Protein AF-A0A0Q7XXK1-F1 (afdb_monomer_lite)

Structure (mmCIF, N/CA/C/O backbone):
data_AF-A0A0Q7XXK1-F1
#
_entry.id   AF-A0A0Q7XXK1-F1
#
loop_
_atom_site.group_PDB
_atom_site.id
_atom_site.type_symbol
_atom_site.label_atom_id
_atom_site.label_alt_id
_atom_site.label_comp_id
_atom_site.label_asym_id
_atom_site.label_entity_id
_atom_site.label_seq_id
_atom_site.pdbx_PDB_ins_code
_atom_site.Cartn_x
_atom_site.Cartn_y
_atom_site.Cartn_z
_atom_site.occupancy
_atom_site.B_iso_or_equiv
_atom_site.auth_seq_id
_atom_site.auth_comp_id
_atom_site.auth_asym_id
_atom_site.auth_atom_id
_atom_site.pdbx_PDB_model_num
ATOM 1 N N . MET A 1 1 ? 32.407 3.150 -0.887 1.00 30.95 1 MET A N 1
ATOM 2 C CA . MET A 1 1 ? 31.682 2.818 0.359 1.00 30.95 1 MET A CA 1
ATOM 3 C C . MET A 1 1 ? 30.920 1.536 0.096 1.00 30.95 1 MET A C 1
ATOM 5 O O . MET A 1 1 ? 30.159 1.509 -0.860 1.00 30.95 1 MET A O 1
ATOM 9 N N . ASN A 1 2 ? 31.196 0.474 0.856 1.00 26.52 2 ASN A N 1
ATOM 10 C CA . ASN A 1 2 ? 30.555 -0.833 0.699 1.00 26.52 2 ASN A CA 1
ATOM 11 C C . ASN A 1 2 ? 29.061 -0.707 1.023 1.00 26.52 2 ASN A C 1
ATOM 13 O O . ASN A 1 2 ? 28.673 -0.773 2.187 1.00 26.52 2 ASN A O 1
ATOM 17 N N . GLY A 1 3 ? 28.240 -0.459 0.002 1.00 33.62 3 GLY A N 1
ATOM 18 C CA . GLY A 1 3 ? 26.790 -0.462 0.132 1.00 33.62 3 GLY A CA 1
ATOM 19 C C . GLY A 1 3 ? 26.339 -1.881 0.437 1.00 33.62 3 GLY A C 1
ATOM 20 O O . GLY A 1 3 ? 26.388 -2.742 -0.437 1.00 33.62 3 GLY A O 1
ATOM 21 N N . ARG A 1 4 ? 25.948 -2.145 1.687 1.00 41.97 4 ARG A N 1
ATOM 22 C CA . ARG A 1 4 ? 25.184 -3.353 2.004 1.00 41.97 4 ARG A CA 1
ATOM 23 C C . ARG A 1 4 ? 23.916 -3.326 1.152 1.00 41.97 4 ARG A C 1
ATOM 25 O O . ARG A 1 4 ? 23.163 -2.357 1.206 1.00 41.97 4 ARG A O 1
ATOM 32 N N . VAL A 1 5 ? 23.724 -4.368 0.350 1.00 53.03 5 VAL A N 1
ATOM 33 C CA . VAL A 1 5 ? 22.473 -4.616 -0.368 1.00 53.03 5 VAL A CA 1
ATOM 34 C C . VAL A 1 5 ? 21.399 -4.879 0.678 1.00 53.03 5 VAL A C 1
ATOM 36 O O . VAL A 1 5 ? 21.551 -5.807 1.463 1.00 53.03 5 VAL A O 1
ATOM 39 N N . ALA A 1 6 ? 20.349 -4.059 0.692 1.00 57.06 6 ALA A N 1
ATOM 40 C CA . ALA A 1 6 ? 19.208 -4.267 1.567 1.00 57.06 6 ALA A CA 1
ATOM 41 C C . ALA A 1 6 ? 18.324 -5.390 1.002 1.00 57.06 6 ALA A C 1
ATOM 43 O O . ALA A 1 6 ? 17.571 -5.213 0.037 1.00 57.06 6 ALA A O 1
ATOM 44 N N . THR A 1 7 ? 18.456 -6.568 1.595 1.00 66.31 7 THR A N 1
ATOM 45 C CA . THR A 1 7 ? 17.582 -7.722 1.387 1.00 66.31 7 THR A CA 1
ATOM 46 C C . THR A 1 7 ? 16.413 -7.666 2.370 1.00 66.31 7 THR A C 1
ATOM 48 O O . THR A 1 7 ? 16.453 -6.950 3.373 1.00 66.31 7 THR A O 1
ATOM 51 N N . LEU A 1 8 ? 15.373 -8.472 2.145 1.00 61.69 8 LEU A N 1
ATOM 52 C CA . LEU A 1 8 ? 14.342 -8.691 3.170 1.00 61.69 8 LEU A CA 1
ATOM 53 C C . LEU A 1 8 ? 14.926 -9.294 4.461 1.00 61.69 8 LEU A C 1
ATOM 55 O O . LEU A 1 8 ? 14.357 -9.116 5.538 1.00 61.69 8 LEU A O 1
ATOM 59 N N . GLY A 1 9 ? 16.086 -9.958 4.376 1.00 58.09 9 GLY A N 1
ATOM 60 C CA . GLY A 1 9 ? 16.832 -10.446 5.534 1.00 58.09 9 GLY A CA 1
ATOM 61 C C . GLY A 1 9 ? 17.268 -9.330 6.488 1.00 58.09 9 GLY A C 1
ATOM 62 O O . GLY A 1 9 ? 17.285 -9.545 7.699 1.00 58.09 9 GLY A O 1
ATOM 63 N N . ASP A 1 10 ? 17.525 -8.122 5.976 1.00 67.50 10 ASP A N 1
ATOM 64 C CA . ASP A 1 10 ? 17.925 -6.979 6.803 1.00 67.50 10 ASP A CA 1
ATOM 65 C C . ASP A 1 10 ? 16.760 -6.453 7.654 1.00 67.50 10 ASP A C 1
ATOM 67 O O . ASP A 1 10 ? 16.959 -6.136 8.827 1.00 67.50 10 ASP A O 1
ATOM 71 N N . LEU A 1 11 ? 15.528 -6.474 7.125 1.00 70.56 11 LEU A N 1
ATOM 72 C CA . LEU A 1 11 ? 14.311 -6.202 7.905 1.00 70.56 11 LEU A CA 1
ATOM 73 C C . LEU A 1 11 ? 14.041 -7.293 8.949 1.00 70.56 11 LEU A C 1
ATOM 75 O O . LEU A 1 11 ? 13.575 -7.003 10.048 1.00 70.56 11 LEU A O 1
ATOM 79 N N . GLY A 1 12 ? 14.369 -8.551 8.636 1.00 55.97 12 GLY A N 1
ATOM 80 C CA . GLY A 1 12 ? 14.183 -9.691 9.539 1.00 55.97 12 GLY A CA 1
ATOM 81 C C . GLY A 1 12 ? 15.004 -9.620 10.833 1.00 55.97 12 GLY A C 1
ATOM 82 O O . GLY A 1 12 ? 14.623 -10.242 11.825 1.00 55.97 12 GLY A O 1
ATOM 83 N N . SER A 1 13 ? 16.094 -8.845 10.841 1.00 55.28 13 SER A N 1
ATOM 84 C CA . SER A 1 13 ? 16.915 -8.583 12.032 1.00 55.28 13 SER A CA 1
ATOM 85 C C . SER A 1 13 ? 16.303 -7.549 12.990 1.00 55.28 13 SER A C 1
ATOM 87 O O . SER A 1 13 ? 16.723 -7.452 14.140 1.00 55.28 13 SER A O 1
ATOM 89 N N . LEU A 1 14 ? 15.285 -6.810 12.531 1.00 55.66 14 LEU A N 1
ATOM 90 C CA . LEU A 1 14 ? 14.650 -5.686 13.226 1.00 55.66 14 LEU A CA 1
ATOM 91 C C . LEU A 1 14 ? 13.309 -6.082 13.864 1.00 55.66 14 LEU A C 1
ATOM 93 O O . LEU A 1 14 ? 12.379 -5.276 13.913 1.00 55.66 14 LEU A O 1
ATOM 97 N N . ARG A 1 15 ? 13.189 -7.332 14.338 1.00 56.72 15 ARG A N 1
ATOM 98 C CA . ARG A 1 15 ? 11.999 -7.776 15.077 1.00 56.72 15 ARG A CA 1
ATOM 99 C C . ARG A 1 15 ? 11.805 -6.878 16.293 1.00 56.72 15 ARG A C 1
ATOM 101 O O . ARG A 1 15 ? 12.653 -6.837 17.178 1.00 56.72 15 ARG A O 1
ATOM 108 N N . ALA A 1 16 ? 10.686 -6.170 16.321 1.00 60.41 16 ALA A N 1
ATOM 109 C C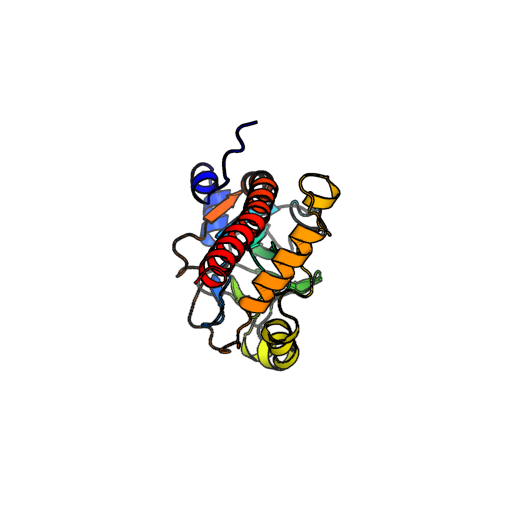A . ALA A 1 16 ? 10.265 -5.455 17.508 1.00 60.41 16 ALA A CA 1
ATOM 110 C C . ALA A 1 16 ? 9.499 -6.398 18.428 1.00 60.41 16 ALA A C 1
ATOM 112 O O . ALA A 1 16 ? 8.661 -7.172 17.978 1.00 60.41 16 ALA A O 1
ATOM 113 N N . GLU A 1 17 ? 9.770 -6.311 19.721 1.00 69.06 17 GLU A N 1
ATOM 114 C CA . GLU A 1 17 ? 9.077 -7.070 20.757 1.00 69.06 17 GLU A CA 1
ATOM 115 C C . GLU A 1 17 ? 8.231 -6.110 21.597 1.00 69.06 17 GLU A C 1
ATOM 117 O O . GLU A 1 17 ? 8.592 -4.945 21.772 1.00 69.06 17 GLU A O 1
ATOM 122 N N . GLY A 1 18 ? 7.104 -6.598 22.117 1.00 85.31 18 GLY A N 1
ATOM 123 C CA . GLY A 1 18 ? 6.232 -5.841 23.010 1.00 85.31 18 GLY A CA 1
ATOM 124 C C . GLY A 1 18 ? 4.774 -5.801 22.562 1.00 85.31 18 GLY A C 1
ATOM 125 O O . GLY A 1 18 ? 4.424 -6.192 21.449 1.00 85.31 18 GLY A O 1
ATOM 126 N N . ALA A 1 19 ? 3.928 -5.286 23.455 1.00 87.00 19 ALA A N 1
ATOM 127 C CA . ALA A 1 19 ? 2.474 -5.292 23.303 1.00 87.00 19 ALA A CA 1
ATOM 128 C C . ALA A 1 19 ? 1.984 -4.583 22.027 1.00 87.00 19 ALA A C 1
ATOM 130 O O . ALA A 1 19 ? 1.008 -5.009 21.420 1.00 87.00 19 ALA A O 1
ATOM 131 N N . GLU A 1 20 ? 2.667 -3.523 21.586 1.00 90.56 20 GLU A N 1
ATOM 132 C CA . GLU A 1 20 ? 2.310 -2.818 20.349 1.00 90.56 20 GLU A CA 1
ATOM 133 C C . GLU A 1 20 ? 2.587 -3.657 19.100 1.00 90.56 20 GLU A C 1
ATOM 135 O O . GLU A 1 20 ? 1.771 -3.678 18.180 1.00 90.56 20 GLU A O 1
ATOM 140 N N . THR A 1 21 ? 3.695 -4.402 19.086 1.00 92.44 21 THR A N 1
ATOM 141 C CA . THR A 1 21 ? 3.995 -5.331 17.994 1.00 92.44 21 THR A CA 1
ATOM 142 C C . THR A 1 21 ? 2.986 -6.473 17.962 1.00 92.44 21 THR A C 1
ATOM 144 O O . THR A 1 21 ? 2.484 -6.812 16.894 1.00 92.44 21 THR A O 1
ATOM 147 N N . GLU A 1 22 ? 2.643 -7.046 19.118 1.00 94.00 22 GLU A N 1
ATOM 148 C CA . GLU A 1 22 ? 1.618 -8.094 19.217 1.00 94.00 22 GLU A CA 1
ATOM 149 C C . GLU A 1 22 ? 0.262 -7.608 18.693 1.00 94.00 22 GLU A C 1
ATOM 151 O O . GLU A 1 22 ? -0.374 -8.305 17.899 1.00 94.00 22 GLU A O 1
ATOM 156 N N . LEU A 1 23 ? -0.139 -6.387 19.060 1.00 95.38 23 LEU A N 1
ATOM 157 C CA . LEU A 1 23 ? -1.373 -5.769 18.583 1.00 95.38 23 LEU A CA 1
ATOM 158 C C . LEU A 1 23 ? -1.352 -5.561 17.059 1.00 95.38 23 LEU A C 1
ATOM 160 O O . LEU A 1 23 ? -2.296 -5.949 16.370 1.00 95.38 23 LEU A O 1
ATOM 164 N N . ALA A 1 24 ? -0.260 -5.021 16.508 1.00 96.31 24 ALA A N 1
ATOM 165 C CA . ALA A 1 24 ? -0.107 -4.846 15.063 1.00 96.31 24 ALA A CA 1
ATOM 166 C C . ALA A 1 24 ? -0.098 -6.187 14.302 1.00 96.31 24 ALA A C 1
ATOM 168 O O . ALA A 1 24 ? -0.637 -6.295 13.203 1.00 96.31 24 ALA A O 1
ATOM 169 N N . HIS A 1 25 ? 0.473 -7.246 14.879 1.00 94.81 25 HIS A N 1
ATOM 170 C CA . HIS A 1 25 ? 0.417 -8.579 14.278 1.00 94.81 25 HIS A CA 1
ATOM 171 C C . HIS A 1 25 ? -0.995 -9.170 14.298 1.00 94.81 25 HIS A C 1
ATOM 173 O O . HIS A 1 25 ? -1.423 -9.734 13.288 1.00 94.81 25 HIS A O 1
ATOM 179 N N . ALA A 1 26 ? -1.721 -9.029 15.410 1.00 95.81 26 ALA A N 1
ATOM 180 C CA . ALA A 1 26 ? -3.089 -9.527 15.546 1.00 95.81 26 ALA A CA 1
ATOM 181 C C . ALA A 1 26 ? -4.050 -8.874 14.538 1.00 95.81 26 ALA A C 1
ATOM 183 O O . ALA A 1 26 ? -4.955 -9.530 14.024 1.00 95.81 26 ALA A O 1
ATOM 184 N N . HIS A 1 27 ? -3.809 -7.603 14.213 1.00 97.81 27 HIS A N 1
ATOM 185 C CA . HIS A 1 27 ? -4.654 -6.794 13.336 1.00 97.81 27 HIS A CA 1
ATOM 186 C C . HIS A 1 27 ? -4.070 -6.542 11.944 1.00 97.81 27 HIS A C 1
ATOM 188 O O . HIS A 1 27 ? -4.555 -5.676 11.210 1.00 97.81 27 HIS A O 1
ATOM 194 N N . ARG A 1 28 ? -3.026 -7.284 11.569 1.00 96.06 28 ARG A N 1
ATOM 195 C CA . ARG A 1 28 ? -2.348 -7.126 10.284 1.00 96.06 28 ARG A CA 1
ATOM 196 C C . ARG A 1 28 ? -3.353 -7.205 9.127 1.00 96.06 28 ARG A C 1
ATOM 198 O O . ARG A 1 28 ? -4.117 -8.174 9.084 1.00 96.06 28 ARG A O 1
ATOM 205 N N . PRO A 1 29 ? -3.316 -6.289 8.144 1.00 96.94 29 PRO A N 1
ATOM 206 C CA . PRO A 1 29 ? -4.169 -6.389 6.970 1.00 96.94 29 PRO A CA 1
ATOM 207 C C . PRO A 1 29 ? -4.017 -7.731 6.253 1.00 96.94 29 PRO A C 1
ATOM 209 O O . PRO A 1 29 ? -2.920 -8.285 6.146 1.00 96.94 29 PRO A O 1
ATOM 212 N N . LEU A 1 30 ? -5.142 -8.270 5.799 1.00 96.81 30 LEU A N 1
ATOM 213 C CA . LEU A 1 30 ? -5.198 -9.409 4.900 1.00 96.81 30 LEU A CA 1
ATOM 214 C C . LEU A 1 30 ? -5.496 -8.872 3.505 1.00 96.81 30 LEU A C 1
ATOM 216 O O . LEU A 1 30 ? -6.626 -8.492 3.200 1.00 96.81 30 LEU A O 1
ATOM 220 N N . LEU A 1 31 ? -4.464 -8.803 2.674 1.00 96.69 31 LEU A N 1
ATOM 221 C CA . LEU A 1 31 ? -4.592 -8.263 1.326 1.00 96.69 31 LEU A CA 1
ATOM 222 C C . LEU A 1 31 ? -4.975 -9.399 0.382 1.00 96.69 31 LEU A C 1
ATOM 224 O O . LEU A 1 31 ? -4.353 -10.460 0.422 1.00 96.69 31 LEU A O 1
ATOM 228 N N . ARG A 1 32 ? -6.002 -9.194 -0.437 1.00 97.31 32 ARG A N 1
ATOM 229 C CA . ARG A 1 32 ? -6.437 -10.091 -1.510 1.00 97.31 32 ARG A CA 1
ATOM 230 C C . ARG A 1 32 ? -5.805 -9.608 -2.809 1.00 97.31 32 ARG A C 1
ATOM 232 O O . ARG A 1 32 ? -6.012 -8.458 -3.188 1.00 97.31 32 ARG A O 1
ATOM 239 N N . LEU A 1 33 ? -5.025 -10.464 -3.456 1.00 96.06 33 LEU A N 1
ATOM 240 C CA . LEU A 1 33 ? -4.278 -10.127 -4.666 1.00 96.06 33 LEU A CA 1
ATOM 241 C C . LEU A 1 33 ? -4.951 -10.756 -5.873 1.00 96.06 33 LEU A C 1
ATOM 243 O O . LEU A 1 33 ? -5.463 -11.868 -5.762 1.00 96.06 33 LEU A O 1
ATOM 247 N N . ASP A 1 34 ? -4.906 -10.069 -7.011 1.00 97.19 34 ASP A N 1
ATOM 248 C CA . ASP A 1 34 ? -5.268 -10.691 -8.280 1.00 97.19 34 ASP A CA 1
ATOM 249 C C . ASP A 1 34 ? -4.385 -11.922 -8.518 1.00 97.19 34 ASP A C 1
ATOM 251 O O . ASP A 1 34 ? -3.180 -11.908 -8.245 1.00 97.19 34 ASP A O 1
ATOM 255 N N . ASP A 1 35 ? -4.960 -13.001 -9.036 1.00 96.31 35 ASP A N 1
ATOM 256 C CA . ASP A 1 35 ? -4.217 -14.238 -9.225 1.00 96.31 35 ASP A CA 1
ATOM 257 C C . ASP A 1 35 ? -3.058 -14.068 -10.223 1.00 96.31 35 ASP A C 1
ATOM 259 O O . ASP A 1 35 ? -2.023 -14.726 -10.073 1.00 96.31 35 ASP A O 1
ATOM 263 N N . ALA A 1 36 ? -3.185 -13.129 -11.167 1.00 96.12 36 ALA A N 1
ATOM 264 C CA . ALA A 1 36 ? -2.153 -12.749 -12.124 1.00 96.12 36 ALA A CA 1
ATOM 265 C C . ALA A 1 36 ? -1.192 -11.659 -11.612 1.00 96.12 36 ALA A C 1
ATOM 267 O O . ALA A 1 36 ? -0.263 -11.319 -12.340 1.00 96.12 36 ALA A O 1
ATOM 268 N N . GLU A 1 37 ? -1.372 -11.133 -10.393 1.00 94.75 37 GLU A N 1
ATOM 269 C CA . GLU A 1 37 ? -0.546 -10.053 -9.836 1.00 94.75 37 GLU A CA 1
ATOM 270 C C . GLU A 1 37 ? 0.936 -10.465 -9.740 1.00 94.75 37 GLU A C 1
ATOM 272 O O . GLU A 1 37 ? 1.255 -11.404 -8.982 1.00 94.75 37 GLU A O 1
ATOM 277 N N . PRO A 1 38 ? 1.845 -9.772 -10.459 1.00 92.75 38 PRO A N 1
ATOM 278 C CA . PRO A 1 38 ? 3.279 -10.033 -10.385 1.00 92.75 38 PRO A CA 1
ATOM 279 C C . PRO A 1 38 ? 3.979 -9.364 -9.191 1.00 92.75 38 PRO A C 1
ATOM 281 O O . PRO A 1 38 ? 5.088 -9.785 -8.854 1.00 92.75 38 PRO A O 1
ATOM 284 N N . PHE A 1 39 ? 3.379 -8.357 -8.545 1.00 92.81 39 PHE A N 1
ATOM 285 C CA . PHE A 1 39 ? 4.032 -7.525 -7.528 1.00 92.81 39 PHE A CA 1
ATOM 286 C C . PHE A 1 39 ? 3.447 -7.754 -6.121 1.00 92.81 39 PHE A C 1
ATOM 288 O O . PHE A 1 39 ? 2.539 -7.051 -5.679 1.00 92.81 39 PHE A O 1
ATOM 295 N N . PRO A 1 40 ? 3.951 -8.747 -5.366 1.00 91.19 40 PRO A N 1
ATOM 296 C CA . PRO A 1 40 ? 3.485 -8.989 -4.005 1.00 91.19 40 PRO A CA 1
ATOM 297 C C . PRO A 1 40 ? 3.976 -7.911 -3.015 1.00 91.19 40 PRO A C 1
ATOM 299 O O . PRO A 1 40 ? 5.094 -7.407 -3.165 1.00 91.19 40 PRO A O 1
ATOM 302 N N . PRO A 1 41 ? 3.223 -7.622 -1.933 1.00 92.62 41 PRO A N 1
ATOM 303 C CA . PRO A 1 41 ? 3.741 -6.865 -0.797 1.00 92.62 41 PRO A CA 1
ATOM 304 C C . PRO A 1 41 ? 4.912 -7.610 -0.152 1.00 92.62 41 PRO A C 1
ATOM 306 O O . PRO A 1 41 ? 4.841 -8.819 0.090 1.00 92.62 41 PRO A O 1
ATOM 309 N N . LEU A 1 42 ? 5.980 -6.886 0.189 1.00 91.38 42 LEU A N 1
ATOM 310 C CA . LEU A 1 42 ? 7.169 -7.499 0.802 1.00 91.38 42 LEU A CA 1
ATOM 311 C C . LEU A 1 42 ? 7.351 -7.120 2.268 1.00 91.38 42 LEU A C 1
ATOM 313 O O . LEU A 1 42 ? 7.842 -7.916 3.069 1.00 91.38 42 LEU A O 1
ATOM 317 N N . ALA A 1 43 ? 6.938 -5.915 2.645 1.00 93.19 43 ALA A N 1
ATOM 318 C CA . ALA A 1 43 ? 7.043 -5.452 4.017 1.00 93.19 43 ALA A CA 1
ATOM 319 C C . ALA A 1 43 ? 5.934 -4.460 4.361 1.00 93.19 43 ALA A C 1
ATOM 321 O O . ALA A 1 43 ? 5.361 -3.824 3.482 1.00 93.19 43 ALA A O 1
ATOM 322 N N . ALA A 1 44 ? 5.634 -4.322 5.645 1.00 95.44 44 ALA A N 1
ATOM 323 C CA . ALA A 1 44 ? 4.829 -3.238 6.171 1.00 95.44 44 ALA A CA 1
ATOM 324 C C . ALA A 1 44 ? 5.458 -2.670 7.441 1.00 95.44 44 ALA A C 1
ATOM 326 O O . ALA A 1 44 ? 5.917 -3.413 8.311 1.00 95.44 44 ALA A O 1
ATOM 327 N N . GLY A 1 45 ? 5.478 -1.345 7.519 1.00 96.94 45 GLY A N 1
ATOM 328 C CA . GLY A 1 45 ? 5.847 -0.573 8.690 1.00 96.94 45 GLY A CA 1
ATOM 329 C C . GLY A 1 45 ? 4.585 -0.250 9.475 1.00 96.94 45 GLY A C 1
ATOM 330 O O . GLY A 1 45 ? 3.622 0.194 8.859 1.00 96.94 45 GLY A O 1
ATOM 331 N N . PHE A 1 46 ? 4.572 -0.446 10.792 1.00 98.00 46 PHE A N 1
ATOM 332 C CA . PHE A 1 46 ? 3.434 -0.051 11.625 1.00 98.00 46 PHE A CA 1
ATOM 333 C C . PHE A 1 46 ? 3.752 1.089 12.596 1.00 98.00 46 PHE A C 1
ATOM 335 O O . PHE A 1 46 ? 4.882 1.221 13.077 1.00 98.00 46 PHE A O 1
ATOM 342 N N . ALA A 1 47 ? 2.731 1.885 12.906 1.00 98.00 47 ALA A N 1
ATOM 343 C CA . ALA A 1 47 ? 2.732 2.893 13.964 1.00 98.00 47 ALA A CA 1
ATOM 344 C C . ALA A 1 47 ? 1.367 2.913 14.668 1.00 98.00 47 ALA A C 1
ATOM 346 O O . ALA A 1 47 ? 0.348 2.621 14.043 1.00 98.00 47 ALA A O 1
ATOM 347 N N . ILE A 1 48 ? 1.344 3.248 15.962 1.00 98.06 48 ILE A N 1
ATOM 348 C CA . ILE A 1 48 ? 0.113 3.297 16.763 1.00 98.06 48 ILE A CA 1
ATOM 349 C C . ILE A 1 48 ? -0.107 4.708 17.298 1.00 98.06 48 ILE A C 1
ATOM 351 O O . ILE A 1 48 ? 0.786 5.305 17.897 1.00 98.06 48 ILE A O 1
ATOM 355 N N . TYR A 1 49 ? -1.326 5.211 17.128 1.00 98.31 49 TYR A N 1
ATOM 356 C CA . TYR A 1 49 ? -1.751 6.533 17.574 1.00 98.31 49 TYR A CA 1
ATOM 357 C C . TYR A 1 49 ? -2.876 6.399 18.590 1.00 98.31 49 TYR A C 1
ATOM 359 O O . TYR A 1 49 ? -3.888 5.766 18.308 1.00 98.31 49 TYR A O 1
ATOM 367 N N . ARG A 1 50 ? -2.710 7.011 19.763 1.00 97.88 50 ARG A N 1
ATOM 368 C CA . ARG A 1 50 ? -3.753 7.114 20.809 1.00 97.88 50 ARG A CA 1
ATOM 369 C C . ARG A 1 50 ? -4.329 8.517 20.940 1.00 97.88 50 ARG A C 1
ATOM 371 O O . ARG A 1 50 ? -5.316 8.735 21.625 1.00 97.88 50 ARG A O 1
ATOM 378 N N . GLU A 1 51 ? -3.705 9.464 20.259 1.00 97.88 51 GLU A N 1
ATOM 379 C CA . GLU A 1 51 ? -4.097 10.861 20.207 1.00 97.88 51 GLU A CA 1
ATOM 380 C C . GLU A 1 51 ? -3.956 11.346 18.765 1.00 97.88 51 GLU A C 1
ATOM 382 O O . GLU A 1 51 ? -3.298 10.703 17.939 1.00 97.88 51 GLU A O 1
ATOM 387 N N . THR A 1 52 ? -4.570 12.487 18.466 1.00 98.38 52 THR A N 1
ATOM 388 C CA . THR A 1 52 ? -4.436 13.130 17.163 1.00 98.38 52 THR A CA 1
ATOM 389 C C . THR A 1 52 ? -2.977 13.484 16.872 1.00 98.38 52 THR A C 1
ATOM 391 O O . THR A 1 52 ? -2.336 14.180 17.659 1.00 98.38 52 THR A O 1
ATOM 394 N N . ALA A 1 53 ? -2.461 13.064 15.717 1.00 98.31 53 ALA A N 1
ATOM 395 C CA . ALA A 1 53 ? -1.082 13.325 15.308 1.00 98.31 53 ALA A CA 1
ATOM 396 C C . ALA A 1 53 ? -0.929 13.393 13.782 1.00 98.31 53 ALA A C 1
ATOM 398 O O . ALA A 1 53 ? -1.774 12.915 13.030 1.00 98.31 53 ALA A O 1
ATOM 399 N N . GLN A 1 54 ? 0.179 13.961 13.309 1.00 98.31 54 GLN A N 1
ATOM 400 C CA . GLN A 1 54 ? 0.597 13.805 11.915 1.00 98.31 54 GLN A CA 1
ATOM 401 C C . GLN A 1 54 ? 1.029 12.351 11.676 1.00 98.31 54 GLN A C 1
ATOM 403 O O . GLN A 1 54 ? 1.805 11.816 12.468 1.00 98.31 54 GLN A O 1
ATOM 408 N N . SER A 1 55 ? 0.567 11.734 10.583 1.00 98.25 55 SER A N 1
ATOM 409 C CA . SER A 1 55 ? 1.046 10.412 10.165 1.00 98.25 55 SER A CA 1
ATOM 410 C C . SER A 1 55 ? 2.565 10.416 9.984 1.00 98.25 55 SER A C 1
ATOM 412 O O . SER A 1 55 ? 3.134 11.323 9.371 1.00 98.25 55 SER A O 1
ATOM 414 N N . VAL A 1 56 ? 3.225 9.377 10.493 1.00 97.56 56 VAL A N 1
ATOM 415 C CA . VAL A 1 56 ? 4.677 9.210 10.389 1.00 97.56 56 VAL A CA 1
ATOM 416 C C . VAL A 1 56 ? 5.126 8.842 8.984 1.00 97.56 56 VAL A C 1
ATOM 418 O O . VAL A 1 56 ? 6.284 9.096 8.657 1.00 97.56 56 VAL A O 1
ATOM 421 N N . SER A 1 57 ? 4.244 8.287 8.149 1.00 96.56 57 SER A N 1
ATOM 422 C CA . SER A 1 57 ? 4.564 7.774 6.810 1.00 96.56 57 SER A CA 1
ATOM 423 C C . SER A 1 57 ? 3.836 8.497 5.672 1.00 96.56 57 SER A C 1
ATOM 425 O O . SER A 1 57 ? 4.271 8.406 4.525 1.00 96.56 57 SER A O 1
ATOM 427 N N . SER A 1 58 ? 2.804 9.293 5.970 1.00 95.38 58 SER A N 1
ATOM 428 C CA . SER A 1 58 ? 1.980 9.999 4.983 1.00 95.38 58 SER A CA 1
ATOM 429 C C . SER A 1 58 ? 1.725 11.469 5.347 1.00 95.38 58 SER A C 1
ATOM 431 O O . SER A 1 58 ? 2.055 11.954 6.428 1.00 95.38 58 SER A O 1
ATOM 433 N N . LYS A 1 59 ? 1.091 12.202 4.424 1.00 94.94 59 LYS A N 1
ATOM 434 C CA . LYS A 1 59 ? 0.684 13.604 4.619 1.00 94.94 59 LYS A CA 1
ATOM 435 C C . LYS A 1 59 ? -0.563 13.776 5.497 1.00 94.94 59 LYS A C 1
ATOM 437 O O . LYS A 1 59 ? -0.904 14.907 5.824 1.00 94.94 59 LYS A O 1
ATOM 442 N N . PHE A 1 60 ? -1.269 12.703 5.851 1.00 97.31 60 PHE A N 1
ATOM 443 C CA . PHE A 1 60 ? -2.559 12.804 6.533 1.00 97.31 60 PHE A CA 1
ATOM 444 C C . PHE A 1 60 ? -2.416 13.019 8.041 1.00 97.31 60 PHE A C 1
ATOM 446 O O . PHE A 1 60 ? -1.519 12.476 8.681 1.00 97.31 60 PHE A O 1
ATOM 453 N N . GLN A 1 61 ? -3.350 13.773 8.616 1.00 98.00 61 GLN A N 1
ATOM 454 C CA . GLN A 1 61 ? -3.548 13.817 10.060 1.00 98.00 61 GLN A CA 1
ATOM 455 C C . GLN A 1 61 ? -4.340 12.580 10.494 1.00 98.00 61 GLN A C 1
ATOM 457 O O . GLN A 1 61 ? -5.353 12.231 9.883 1.00 98.00 61 GLN A O 1
ATOM 462 N N . ILE A 1 62 ? -3.864 11.896 11.526 1.00 98.19 62 ILE A N 1
ATOM 463 C CA . ILE A 1 62 ? -4.502 10.724 12.114 1.00 98.19 62 ILE A CA 1
ATOM 464 C C . ILE A 1 62 ? -5.257 11.174 13.353 1.00 98.19 62 ILE A C 1
ATOM 466 O O . ILE A 1 62 ? -4.679 11.802 14.234 1.00 98.19 62 ILE A O 1
ATOM 470 N N . GLU A 1 63 ? -6.543 10.847 13.411 1.00 97.38 63 GLU A N 1
ATOM 471 C CA . GLU A 1 63 ? -7.433 11.180 14.521 1.00 97.38 63 GLU A CA 1
ATOM 472 C C . GLU A 1 63 ? -8.163 9.904 14.945 1.00 97.38 63 GLU A C 1
ATOM 474 O O . GLU A 1 63 ? -9.043 9.443 14.214 1.00 97.38 63 GLU A O 1
ATOM 479 N N . PRO A 1 64 ? -7.791 9.274 16.072 1.00 97.62 64 PRO A N 1
ATOM 480 C CA . PRO A 1 64 ? -8.506 8.104 16.558 1.00 97.62 64 PRO A CA 1
ATOM 481 C C . PRO A 1 64 ? -9.989 8.407 16.805 1.00 97.62 64 PRO A C 1
ATOM 483 O O . PRO A 1 64 ? -10.336 9.230 17.643 1.00 97.62 64 PRO A O 1
ATOM 486 N N . VAL A 1 65 ? -10.879 7.712 16.091 1.00 97.00 65 VAL A N 1
ATOM 487 C CA . VAL A 1 65 ? -12.333 7.759 16.341 1.00 97.00 65 VAL A CA 1
ATOM 488 C C . VAL A 1 65 ? -12.770 6.944 17.572 1.00 97.00 65 VAL A C 1
ATOM 490 O O . VAL A 1 65 ? -13.934 6.999 17.960 1.00 97.00 65 VAL A O 1
ATOM 493 N N . ALA A 1 66 ? -11.852 6.172 18.162 1.00 96.62 66 ALA A N 1
ATOM 494 C CA . ALA A 1 66 ? -12.052 5.351 19.356 1.00 96.62 66 ALA A CA 1
ATOM 495 C C . ALA A 1 66 ? -10.763 5.330 20.211 1.00 96.62 66 ALA A C 1
ATOM 497 O O . ALA A 1 66 ? -10.211 6.396 20.463 1.00 96.62 66 ALA A O 1
ATOM 498 N N . ASP A 1 67 ? -10.283 4.170 20.672 1.00 98.06 67 ASP A N 1
ATOM 499 C CA . ASP A 1 67 ? -9.138 4.077 21.597 1.00 98.06 67 ASP A CA 1
ATOM 500 C C . ASP A 1 67 ? -7.793 4.326 20.904 1.00 98.06 67 ASP A C 1
ATOM 502 O O . ASP A 1 67 ? -6.962 5.096 21.387 1.00 98.06 67 ASP A O 1
ATOM 506 N N . CYS A 1 68 ? -7.572 3.704 19.744 1.00 98.44 68 CYS A N 1
ATOM 507 C CA . CYS A 1 68 ? -6.345 3.915 18.983 1.00 98.44 68 CYS A CA 1
ATOM 508 C C . CYS A 1 68 ? -6.511 3.677 17.479 1.00 98.44 68 CYS A C 1
ATOM 510 O O . CYS A 1 68 ? -7.532 3.168 17.010 1.00 98.44 68 CYS A O 1
ATOM 512 N N . VAL A 1 69 ? -5.484 4.061 16.720 1.00 98.75 69 VAL A N 1
ATOM 513 C CA . VAL A 1 69 ? -5.318 3.755 15.296 1.00 98.75 69 VAL A CA 1
ATOM 514 C C . VAL A 1 69 ? -4.017 3.012 15.091 1.00 98.75 69 VAL A C 1
ATOM 516 O O . VAL A 1 69 ? -2.978 3.480 15.552 1.00 98.75 69 VAL A O 1
ATOM 519 N N . ILE A 1 70 ? -4.059 1.913 14.345 1.00 98.62 70 ILE A N 1
ATOM 520 C CA . ILE A 1 70 ? -2.862 1.288 13.787 1.00 98.62 70 ILE A CA 1
ATOM 521 C C . ILE A 1 70 ? -2.740 1.716 12.330 1.00 98.62 70 ILE A C 1
ATOM 523 O O . ILE A 1 70 ? -3.621 1.442 11.518 1.00 98.62 70 ILE A O 1
ATOM 527 N N . GLU A 1 71 ? -1.650 2.392 12.005 1.00 98.75 71 GLU A N 1
ATOM 528 C CA . GLU A 1 71 ? -1.241 2.665 10.633 1.00 98.75 71 GLU A CA 1
ATOM 529 C C . GLU A 1 71 ? -0.322 1.551 10.149 1.00 98.75 71 GLU A C 1
ATOM 531 O O . GLU A 1 71 ? 0.625 1.192 10.845 1.00 98.75 71 GLU A O 1
ATOM 536 N N . TYR A 1 72 ? -0.572 1.058 8.942 1.00 98.44 72 TYR A N 1
ATOM 537 C CA . TYR A 1 72 ? 0.313 0.171 8.201 1.00 98.44 72 TYR A CA 1
ATOM 538 C C . TYR A 1 72 ? 0.731 0.869 6.911 1.00 98.44 72 TYR A C 1
ATOM 540 O O . TYR A 1 72 ? -0.123 1.136 6.073 1.00 98.44 72 TYR A O 1
ATOM 548 N N . ALA A 1 73 ? 2.025 1.121 6.737 1.00 97.69 73 ALA A N 1
ATOM 549 C CA . ALA A 1 73 ? 2.624 1.565 5.482 1.00 97.69 73 ALA A CA 1
ATOM 550 C C . ALA A 1 73 ? 3.214 0.346 4.761 1.00 97.69 73 ALA A C 1
ATOM 552 O O . ALA A 1 73 ? 4.174 -0.257 5.242 1.00 97.69 73 ALA A O 1
ATOM 553 N N . ILE A 1 74 ? 2.610 -0.053 3.649 1.00 96.62 74 ILE A N 1
ATOM 554 C CA . ILE A 1 74 ? 2.842 -1.306 2.933 1.00 96.62 74 ILE A CA 1
ATOM 555 C C . ILE A 1 74 ? 3.724 -1.031 1.720 1.00 96.62 74 ILE A C 1
ATOM 557 O O . ILE A 1 74 ? 3.380 -0.237 0.849 1.00 96.62 74 ILE A O 1
ATOM 561 N N . TRP A 1 75 ? 4.871 -1.698 1.693 1.00 95.38 75 TRP A N 1
ATOM 562 C CA . TRP A 1 75 ? 5.891 -1.562 0.668 1.00 95.38 75 TRP A CA 1
ATOM 563 C C . TRP A 1 75 ? 5.697 -2.554 -0.477 1.00 95.38 75 TRP A C 1
ATOM 565 O O . TRP A 1 75 ? 5.573 -3.768 -0.249 1.00 95.38 75 TRP A O 1
ATOM 575 N N . TYR A 1 76 ? 5.866 -2.028 -1.689 1.00 93.94 76 TYR A N 1
ATOM 576 C CA . TYR A 1 76 ? 6.018 -2.784 -2.925 1.00 93.94 76 TYR A CA 1
ATOM 577 C C . TYR A 1 76 ? 7.289 -2.325 -3.641 1.00 93.94 76 TYR A C 1
ATOM 579 O O . TYR A 1 76 ? 7.564 -1.129 -3.751 1.00 93.94 76 TYR A O 1
ATOM 587 N N . ASP A 1 77 ? 8.078 -3.275 -4.150 1.00 94.19 77 ASP A N 1
ATOM 588 C CA . ASP A 1 77 ? 9.235 -2.927 -4.988 1.00 94.19 77 ASP A CA 1
ATOM 589 C C . ASP A 1 77 ? 8.797 -2.283 -6.308 1.00 94.19 77 ASP A C 1
ATOM 591 O O . ASP A 1 77 ? 9.524 -1.468 -6.877 1.00 94.19 77 ASP A O 1
ATOM 595 N N . TRP A 1 78 ? 7.617 -2.669 -6.789 1.00 94.88 78 TRP A N 1
ATOM 596 C CA . TRP A 1 78 ? 7.078 -2.294 -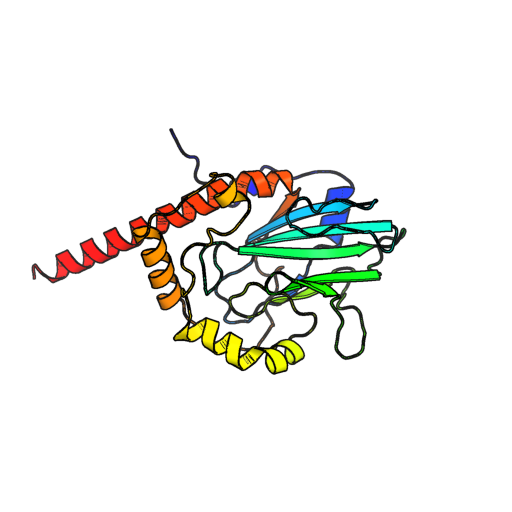8.081 1.00 94.88 78 TRP A CA 1
ATOM 597 C C . TRP A 1 78 ? 5.579 -2.075 -7.976 1.00 94.88 78 TRP A C 1
ATOM 599 O O . TRP A 1 78 ? 4.871 -2.848 -7.338 1.00 94.88 78 TRP A O 1
ATOM 609 N N . ASP A 1 79 ? 5.144 -1.044 -8.670 1.00 94.12 79 ASP A N 1
ATOM 610 C CA . ASP A 1 79 ? 3.802 -0.854 -9.183 1.00 94.12 79 ASP A CA 1
ATOM 611 C C . ASP A 1 79 ? 3.901 -0.942 -10.718 1.00 94.12 79 ASP A C 1
ATOM 613 O O . ASP A 1 79 ? 4.947 -0.627 -11.299 1.00 94.12 79 ASP A O 1
ATOM 617 N N . ILE A 1 80 ? 2.840 -1.368 -11.409 1.00 96.19 80 ILE A N 1
ATOM 618 C CA . ILE A 1 80 ? 2.900 -1.589 -12.860 1.00 96.19 80 ILE A CA 1
ATOM 619 C C . ILE A 1 80 ? 3.246 -0.321 -13.642 1.00 96.19 80 ILE A C 1
ATOM 621 O O . ILE A 1 80 ? 3.749 -0.408 -14.759 1.00 96.19 80 ILE A O 1
ATOM 625 N N . GLN A 1 81 ? 3.006 0.863 -13.083 1.00 95.12 81 GLN A N 1
ATOM 626 C CA . GLN A 1 81 ? 3.371 2.141 -13.673 1.00 95.12 81 GLN A CA 1
ATOM 627 C C . GLN A 1 81 ? 4.747 2.645 -13.233 1.00 95.12 81 GLN A C 1
ATOM 629 O O . GLN A 1 81 ? 5.371 3.354 -14.034 1.00 95.12 81 GLN A O 1
ATOM 634 N N . HIS A 1 82 ? 5.224 2.320 -12.024 1.00 95.50 82 HIS A N 1
ATOM 635 C CA . HIS A 1 82 ? 6.540 2.756 -11.549 1.00 95.50 82 HIS A CA 1
ATOM 636 C C . HIS A 1 82 ? 7.258 1.836 -10.551 1.00 95.50 82 HIS A C 1
ATOM 638 O O . HIS A 1 82 ? 6.665 1.131 -9.744 1.00 95.50 82 HIS A O 1
ATOM 644 N N . LEU A 1 83 ? 8.588 1.949 -10.534 1.00 95.50 83 LEU A N 1
ATOM 645 C CA . LEU A 1 83 ? 9.438 1.417 -9.472 1.00 95.50 83 LEU A CA 1
ATOM 646 C C . LEU A 1 83 ? 9.104 2.098 -8.146 1.00 95.50 83 LEU A C 1
ATOM 648 O O . LEU A 1 83 ? 9.119 3.332 -8.070 1.00 95.50 83 LEU A O 1
ATOM 652 N N . TYR A 1 84 ? 8.927 1.264 -7.121 1.00 92.12 84 TYR A N 1
ATOM 653 C CA . TYR A 1 84 ? 8.594 1.590 -5.741 1.00 92.12 84 TYR A CA 1
ATOM 654 C C . TYR A 1 84 ? 7.186 2.147 -5.541 1.00 92.12 84 TYR A C 1
ATOM 656 O O . TYR A 1 84 ? 6.804 3.148 -6.148 1.00 92.12 84 TYR A O 1
ATOM 664 N N . ASP A 1 85 ? 6.468 1.548 -4.591 1.00 93.81 85 ASP A N 1
ATOM 665 C CA . ASP A 1 85 ? 5.259 2.139 -4.044 1.00 93.81 85 ASP A CA 1
ATOM 666 C C . ASP A 1 85 ? 5.106 1.952 -2.525 1.00 93.81 85 ASP A C 1
ATOM 668 O O . ASP A 1 85 ? 5.673 1.027 -1.925 1.00 93.81 85 ASP A O 1
ATOM 672 N N . LEU A 1 86 ? 4.354 2.868 -1.902 1.00 94.62 86 LEU A N 1
ATOM 673 C CA . LEU A 1 86 ? 4.067 2.870 -0.466 1.00 94.62 86 LEU A CA 1
ATOM 674 C C . LEU A 1 86 ? 2.603 3.223 -0.192 1.00 94.62 86 LEU A C 1
ATOM 676 O O . LEU A 1 86 ? 2.225 4.391 -0.064 1.00 94.62 86 LEU A O 1
ATOM 680 N N . GLU A 1 87 ? 1.800 2.187 -0.002 1.00 95.88 87 GLU A N 1
ATOM 681 C CA . GLU A 1 87 ? 0.370 2.305 0.265 1.00 95.88 87 GLU A CA 1
ATOM 682 C C . GLU A 1 87 ? 0.068 2.166 1.762 1.00 95.88 87 GLU A C 1
ATOM 684 O O . GLU A 1 87 ? 0.916 1.756 2.547 1.00 95.88 87 GLU A O 1
ATOM 689 N N . HIS A 1 88 ? -1.126 2.558 2.196 1.00 97.81 88 HIS A N 1
ATOM 690 C CA . HIS A 1 88 ? -1.469 2.706 3.604 1.00 97.81 88 HIS A CA 1
ATOM 691 C C . HIS A 1 88 ? -2.815 2.070 3.957 1.00 97.81 88 HIS A C 1
ATOM 693 O O . HIS A 1 88 ? -3.784 2.147 3.199 1.00 97.81 88 HIS A O 1
ATOM 699 N N . VAL A 1 89 ? -2.885 1.505 5.161 1.00 98.56 89 VAL A N 1
ATOM 700 C CA . VAL A 1 89 ? -4.122 1.079 5.828 1.00 98.56 89 VAL A CA 1
ATOM 701 C C . VAL A 1 89 ? -4.130 1.667 7.235 1.00 98.56 89 VAL A C 1
ATOM 703 O O . VAL A 1 89 ? -3.146 1.535 7.958 1.00 98.56 89 VAL A O 1
ATOM 706 N N . TRP A 1 90 ? -5.236 2.285 7.638 1.00 98.75 90 TRP A N 1
ATOM 707 C CA . TRP A 1 90 ? -5.455 2.787 8.993 1.00 98.75 90 TRP A CA 1
ATOM 708 C C . TRP A 1 90 ? -6.622 2.042 9.629 1.00 98.75 90 TRP A C 1
ATOM 710 O O . TRP A 1 90 ? -7.722 1.988 9.080 1.00 98.75 90 TRP A O 1
ATOM 720 N N . LEU A 1 91 ? -6.376 1.450 10.790 1.00 98.44 91 LEU A N 1
ATOM 721 C CA . LEU A 1 91 ? -7.341 0.631 11.503 1.00 98.44 91 LEU A CA 1
ATOM 722 C C . LEU A 1 91 ? -7.664 1.261 12.847 1.00 98.44 91 LEU A C 1
ATOM 724 O O . LEU A 1 91 ? -6.788 1.354 13.701 1.00 98.44 91 LEU A O 1
ATOM 728 N N . HIS A 1 92 ? -8.913 1.658 13.045 1.00 98.69 92 HIS A N 1
ATOM 729 C CA . HIS A 1 92 ? -9.367 2.214 14.311 1.00 98.69 92 HIS A CA 1
ATOM 730 C C . HIS A 1 92 ? -9.888 1.099 15.207 1.00 98.69 92 HIS A C 1
ATOM 732 O O . HIS A 1 92 ? -10.762 0.330 14.793 1.00 98.69 92 HIS A O 1
ATOM 738 N N . LEU A 1 93 ? -9.371 1.047 16.430 1.00 98.56 93 LEU A N 1
ATOM 739 C CA . LEU A 1 93 ? -9.728 0.055 17.433 1.00 98.56 93 LEU A CA 1
ATOM 740 C C . LEU A 1 93 ? -10.415 0.713 18.628 1.00 98.56 93 LEU A C 1
ATOM 742 O O . LEU A 1 93 ? -10.055 1.822 19.030 1.00 98.56 93 LEU A O 1
ATOM 746 N N . ASP A 1 94 ? -11.392 0.023 19.206 1.00 98.19 94 ASP A N 1
ATOM 747 C CA . ASP A 1 94 ? -11.935 0.370 20.518 1.00 98.19 94 ASP A CA 1
ATOM 748 C C . ASP A 1 94 ? -11.044 -0.134 21.670 1.00 98.19 94 ASP A C 1
ATOM 750 O O . ASP A 1 94 ? -10.030 -0.803 21.462 1.00 98.19 94 ASP A O 1
ATOM 754 N N . ALA A 1 95 ? -11.440 0.166 22.911 1.00 96.69 95 ALA A N 1
ATOM 755 C CA . ALA A 1 95 ? -10.697 -0.218 24.115 1.00 96.69 95 ALA A CA 1
ATOM 756 C C . ALA A 1 95 ? -10.623 -1.745 24.350 1.00 96.69 95 ALA A C 1
ATOM 758 O O . ALA A 1 95 ? -9.899 -2.200 25.237 1.00 96.69 95 ALA A O 1
ATOM 759 N N . TYR A 1 96 ? -11.372 -2.540 23.580 1.00 96.06 96 TYR A N 1
ATOM 760 C CA . TYR A 1 96 ? -11.362 -4.004 23.604 1.00 96.06 96 TYR A CA 1
ATOM 761 C C . TYR A 1 96 ? -10.600 -4.603 22.411 1.00 96.06 96 TYR A C 1
ATOM 763 O O . TYR A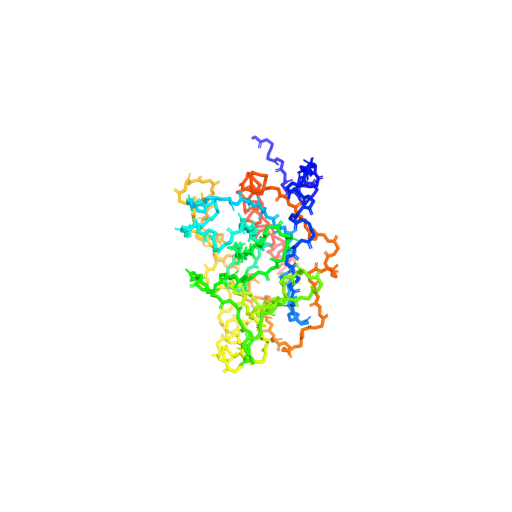 1 96 ? -10.632 -5.821 22.211 1.00 96.06 96 TYR A O 1
ATOM 771 N N . GLY A 1 97 ? -9.934 -3.766 21.608 1.00 95.25 97 GLY A N 1
ATOM 772 C CA . GLY A 1 97 ? -9.220 -4.183 20.404 1.00 95.25 97 GLY A CA 1
ATOM 773 C C . GLY A 1 97 ? -10.144 -4.585 19.253 1.00 95.25 97 GLY A C 1
ATOM 774 O O . GLY A 1 97 ? -9.711 -5.283 18.343 1.00 95.25 97 GLY A O 1
ATOM 775 N N . GLN A 1 98 ? -11.424 -4.205 19.274 1.00 97.25 98 GLN A N 1
ATOM 776 C CA . GLN A 1 98 ? -12.329 -4.470 18.156 1.00 97.25 98 GLN A CA 1
ATOM 777 C C . GLN A 1 98 ? -12.204 -3.382 17.097 1.00 97.25 98 GLN A C 1
ATOM 779 O O . GLN A 1 98 ? -12.116 -2.196 17.408 1.00 97.25 98 GLN A O 1
ATOM 784 N N . VAL A 1 99 ? -12.234 -3.791 15.829 1.00 98.25 99 VAL A N 1
ATOM 785 C CA . VAL A 1 99 ? -12.191 -2.863 14.698 1.00 98.25 99 VAL A CA 1
ATOM 786 C C . VAL A 1 99 ? -13.510 -2.108 14.592 1.00 98.25 99 VAL A C 1
ATOM 788 O O . VAL A 1 99 ? -14.558 -2.722 14.400 1.00 98.25 99 VAL A O 1
ATOM 791 N N . VAL A 1 100 ? -13.441 -0.778 14.641 1.00 98.31 100 VAL A N 1
ATOM 792 C CA . VAL A 1 100 ? -14.610 0.106 14.487 1.00 98.31 100 VAL A CA 1
ATOM 793 C C . VAL A 1 100 ? -14.606 0.891 13.177 1.00 98.31 100 VAL A C 1
ATOM 795 O O . VAL A 1 100 ? -15.662 1.314 12.716 1.00 98.31 100 VAL A O 1
ATOM 798 N N . GLN A 1 101 ? -13.438 1.070 12.554 1.00 98.62 101 GLN A N 1
ATOM 799 C CA . GLN A 1 101 ? -13.307 1.705 11.244 1.00 98.62 101 GLN A CA 1
ATOM 800 C C . GLN A 1 101 ? -12.051 1.198 10.537 1.00 98.62 101 GLN A C 1
ATOM 802 O O . GLN A 1 101 ? -11.003 1.009 11.157 1.00 98.62 101 GLN A O 1
ATOM 807 N N . VAL A 1 102 ? -12.166 1.007 9.225 1.00 98.69 102 VAL A N 1
ATOM 808 C CA . VAL A 1 102 ? -11.046 0.716 8.332 1.00 98.69 102 VAL A CA 1
ATOM 809 C C . VAL A 1 102 ? -10.950 1.863 7.342 1.00 98.69 102 VAL A C 1
ATOM 811 O O . VAL A 1 102 ? -11.944 2.233 6.721 1.00 98.69 102 VAL A O 1
ATOM 814 N N . GLU A 1 103 ? -9.760 2.409 7.172 1.00 98.69 103 GLU A N 1
ATOM 815 C CA . GLU A 1 103 ? -9.438 3.342 6.105 1.00 98.69 103 GLU A CA 1
ATOM 816 C C . GLU A 1 103 ? -8.244 2.827 5.321 1.00 98.69 103 GLU A C 1
ATOM 818 O O . GLU A 1 103 ? -7.391 2.120 5.854 1.00 98.69 103 GLU A O 1
ATOM 823 N N . ALA A 1 104 ? -8.167 3.187 4.050 1.00 98.31 104 ALA A N 1
ATOM 824 C CA . ALA A 1 104 ? -7.029 2.827 3.227 1.00 98.31 104 ALA A CA 1
ATOM 825 C C . ALA A 1 104 ? -6.750 3.890 2.173 1.00 98.31 104 ALA A C 1
ATOM 827 O O . ALA A 1 104 ? -7.613 4.714 1.837 1.00 98.31 104 ALA A O 1
ATOM 828 N N . SER A 1 105 ? -5.517 3.888 1.682 1.00 96.81 105 SER A N 1
ATOM 829 C CA . SER A 1 105 ? -5.112 4.756 0.592 1.00 96.81 105 SER A CA 1
ATOM 830 C C . SER A 1 105 ? -5.635 4.256 -0.751 1.00 96.81 105 SER A C 1
ATOM 832 O O . SER A 1 105 ? -5.750 3.054 -1.015 1.00 96.81 105 SER A O 1
ATOM 834 N N . ARG A 1 106 ? -5.972 5.225 -1.600 1.00 95.44 106 ARG A N 1
ATOM 835 C CA . ARG A 1 106 ? -6.329 5.019 -3.000 1.00 95.44 106 ARG A CA 1
ATOM 836 C C . ARG A 1 106 ? -5.965 6.265 -3.786 1.00 95.44 106 ARG A C 1
ATOM 838 O O . ARG A 1 106 ? -6.542 7.328 -3.537 1.00 95.44 106 ARG A O 1
ATOM 845 N N . HIS A 1 107 ? -5.020 6.146 -4.719 1.00 89.94 107 HIS A N 1
ATOM 846 C CA . HIS A 1 107 ? -4.641 7.230 -5.641 1.00 89.94 107 HIS A CA 1
ATOM 847 C C . HIS A 1 107 ? -4.332 8.555 -4.910 1.00 89.94 107 HIS A C 1
ATOM 849 O O . HIS A 1 107 ? -4.793 9.632 -5.291 1.00 89.94 107 HIS A O 1
ATOM 855 N N . GLY A 1 108 ? -3.602 8.469 -3.790 1.00 89.38 108 GLY A N 1
ATOM 856 C CA . GLY A 1 108 ? -3.207 9.622 -2.970 1.00 89.38 108 GLY A CA 1
ATOM 857 C C . GLY A 1 108 ? -4.294 10.215 -2.061 1.00 89.38 108 GLY A C 1
ATOM 858 O O . GLY A 1 108 ? -4.046 11.253 -1.430 1.00 89.38 108 GLY A O 1
ATOM 859 N N . SER A 1 109 ? -5.464 9.572 -1.986 1.00 95.06 109 SER A N 1
ATOM 860 C CA . SER A 1 109 ? -6.563 9.875 -1.058 1.00 95.06 109 SER A CA 1
ATOM 861 C C . SER A 1 109 ? -6.611 8.864 0.086 1.00 95.06 109 SER A C 1
ATOM 863 O O . SER A 1 109 ? -6.163 7.734 -0.079 1.00 95.06 109 SER A O 1
ATOM 865 N N . ARG A 1 110 ? -7.183 9.257 1.228 1.00 97.06 110 ARG A N 1
ATOM 866 C CA . ARG A 1 110 ? -7.523 8.374 2.354 1.00 97.06 110 ARG A CA 1
ATOM 867 C C . ARG A 1 110 ? -9.037 8.218 2.389 1.00 97.06 110 ARG A C 1
ATOM 869 O O . ARG A 1 110 ? -9.746 9.222 2.421 1.00 97.06 110 ARG A O 1
ATOM 876 N N . LEU A 1 111 ? -9.516 6.981 2.333 1.00 97.56 111 LEU A N 1
ATOM 877 C CA . LEU A 1 111 ? -10.936 6.671 2.202 1.00 97.56 111 LEU A CA 1
ATOM 878 C C . LEU A 1 111 ? -11.369 5.690 3.288 1.00 97.56 111 LEU A C 1
ATOM 880 O O . LEU A 1 111 ? -10.642 4.742 3.582 1.00 97.56 111 LEU A O 1
ATOM 884 N N . VAL A 1 112 ? -12.576 5.879 3.823 1.00 98.06 112 VAL A N 1
ATOM 885 C CA . VAL A 1 112 ? -13.235 4.884 4.677 1.00 98.06 112 VAL A CA 1
ATOM 886 C C . VAL A 1 112 ? -13.629 3.686 3.821 1.00 98.06 112 VAL A C 1
ATOM 888 O O . VAL A 1 112 ? -14.279 3.829 2.786 1.00 98.06 112 VAL A O 1
ATOM 891 N N . MET A 1 113 ? -13.207 2.502 4.249 1.00 98.31 113 MET A N 1
ATOM 892 C CA . MET A 1 113 ? -13.461 1.237 3.577 1.00 98.31 113 MET A CA 1
ATOM 893 C C . MET A 1 113 ? -14.744 0.618 4.129 1.00 98.31 113 MET A C 1
ATOM 895 O O . MET A 1 113 ? -14.813 0.243 5.299 1.00 98.31 113 MET A O 1
ATOM 899 N N . GLN A 1 114 ? -15.753 0.489 3.272 1.00 97.19 114 GLN A N 1
ATOM 900 C CA . GLN A 1 114 ? -17.017 -0.182 3.567 1.00 97.19 114 GLN A CA 1
ATOM 901 C C . GLN A 1 114 ? -17.409 -1.066 2.390 1.00 97.19 114 GLN A C 1
ATOM 903 O O . GLN A 1 114 ? -17.176 -0.713 1.232 1.00 97.19 114 GLN A O 1
ATOM 908 N N . ARG A 1 115 ? -17.992 -2.224 2.696 1.00 96.94 115 ARG A N 1
ATOM 909 C CA . ARG A 1 115 ? -18.590 -3.102 1.691 1.00 96.94 115 ARG A CA 1
ATOM 910 C C . ARG A 1 115 ? -19.894 -2.483 1.159 1.00 96.94 115 ARG A C 1
ATOM 912 O O . ARG A 1 115 ? -20.471 -1.627 1.832 1.00 96.94 115 ARG A O 1
ATOM 919 N N . PRO A 1 116 ? -20.396 -2.914 -0.013 1.00 95.69 116 PRO A N 1
ATOM 920 C CA . PRO A 1 116 ? -21.638 -2.381 -0.587 1.00 95.69 116 PRO A CA 1
ATOM 921 C C . PRO A 1 116 ? -22.873 -2.502 0.319 1.00 95.69 116 PRO A C 1
ATOM 923 O O . PRO A 1 116 ? -23.801 -1.705 0.213 1.00 95.69 116 PRO A O 1
ATOM 926 N N . ASP A 1 117 ? -22.884 -3.479 1.228 1.00 95.56 117 ASP A N 1
ATOM 927 C CA . ASP A 1 117 ? -23.933 -3.681 2.234 1.00 95.56 117 ASP A CA 1
ATOM 928 C C . ASP A 1 117 ? -23.761 -2.809 3.497 1.00 95.56 117 ASP A C 1
ATOM 930 O O . ASP A 1 117 ? -24.563 -2.897 4.428 1.00 95.56 117 ASP A O 1
ATOM 934 N N . GLY A 1 118 ? -22.729 -1.962 3.535 1.00 95.56 118 GLY A N 1
ATOM 935 C CA . GLY A 1 118 ? -22.372 -1.102 4.662 1.00 95.56 118 GLY A CA 1
ATOM 936 C C . GLY A 1 118 ? -21.537 -1.792 5.744 1.00 95.56 118 GLY A C 1
ATOM 937 O O . GLY A 1 118 ? -21.170 -1.144 6.726 1.00 95.56 118 GLY A O 1
ATOM 938 N N . ALA A 1 119 ? -21.216 -3.081 5.598 1.00 96.25 119 ALA A N 1
ATOM 939 C CA . ALA A 1 119 ? -20.398 -3.789 6.573 1.00 96.25 119 ALA A CA 1
ATOM 940 C C . ALA A 1 119 ? -18.928 -3.338 6.524 1.00 96.25 119 ALA A C 1
ATOM 942 O O . ALA A 1 119 ? -18.382 -2.988 5.472 1.00 96.25 119 ALA A O 1
ATOM 943 N N . LEU A 1 120 ? -18.254 -3.406 7.676 1.00 97.44 120 LEU A N 1
ATOM 944 C CA . LEU A 1 120 ? -16.802 -3.256 7.734 1.00 97.44 120 LEU A CA 1
ATOM 945 C C . LEU A 1 120 ? -16.134 -4.464 7.062 1.00 97.44 120 LEU A C 1
ATOM 947 O O . LEU A 1 120 ? -16.541 -5.603 7.312 1.00 97.44 120 LEU A O 1
ATOM 951 N N . PRO A 1 121 ? -15.087 -4.260 6.248 1.00 97.88 121 PRO A N 1
ATOM 952 C CA . PRO A 1 121 ? -14.387 -5.353 5.594 1.00 97.88 121 PRO A CA 1
ATOM 953 C C . PRO A 1 121 ? -13.413 -6.015 6.578 1.00 97.88 121 PRO A C 1
ATOM 955 O O . PRO A 1 121 ? -12.206 -5.848 6.465 1.00 97.88 121 PRO A O 1
ATOM 958 N N . VAL A 1 122 ? -13.929 -6.725 7.584 1.00 98.06 122 VAL A N 1
ATOM 959 C CA . VAL A 1 122 ? -13.133 -7.326 8.667 1.00 98.06 122 VAL A CA 1
ATOM 960 C C . VAL A 1 122 ? -13.463 -8.807 8.814 1.00 98.06 122 VAL A C 1
ATOM 962 O O . VAL A 1 122 ? -14.626 -9.185 8.923 1.00 98.06 122 VAL A O 1
ATOM 965 N N . GLU A 1 123 ? -12.432 -9.648 8.877 1.00 96.56 123 GLU A N 1
ATOM 966 C CA . GLU A 1 123 ? -12.546 -11.086 9.134 1.00 96.56 123 GLU A CA 1
ATOM 967 C C . GLU A 1 123 ? -11.560 -11.471 10.239 1.00 96.56 123 GLU A C 1
ATOM 969 O O . GLU A 1 123 ? -10.382 -11.127 10.178 1.00 96.56 123 GLU A O 1
ATOM 974 N N . ALA A 1 124 ? -12.045 -12.156 11.281 1.00 94.94 124 ALA A N 1
ATOM 975 C CA . ALA A 1 124 ? -11.233 -12.566 12.434 1.00 94.94 124 ALA A CA 1
ATOM 976 C C . ALA A 1 124 ? -10.376 -11.426 13.039 1.00 94.94 124 ALA A C 1
ATOM 978 O O . ALA A 1 124 ? -9.231 -11.637 13.428 1.00 94.94 124 ALA A O 1
ATOM 979 N N . GLY A 1 125 ? -10.926 -10.206 13.093 1.00 94.44 125 GLY A N 1
ATOM 980 C CA . GLY A 1 125 ? -10.254 -9.024 13.646 1.00 94.44 125 GLY A CA 1
ATOM 981 C C . GLY A 1 125 ? -9.264 -8.327 12.704 1.00 94.44 125 GLY A C 1
ATOM 982 O O . GLY A 1 125 ? -8.697 -7.303 13.083 1.00 94.44 125 GLY A O 1
ATOM 983 N N . ARG A 1 126 ? -9.070 -8.824 11.477 1.00 97.56 126 ARG A N 1
ATOM 984 C CA . ARG A 1 126 ? -8.165 -8.241 10.474 1.00 97.56 126 ARG A CA 1
ATOM 985 C C . ARG A 1 126 ? -8.954 -7.545 9.366 1.00 97.56 126 ARG A C 1
ATOM 987 O O . ARG A 1 126 ? -9.948 -8.115 8.910 1.00 97.56 126 ARG A O 1
ATOM 994 N N . PRO A 1 127 ? -8.531 -6.362 8.885 1.00 97.94 127 PRO A N 1
ATOM 995 C CA . PRO A 1 127 ? -9.140 -5.776 7.701 1.00 97.94 127 PRO A CA 1
ATOM 996 C C . PRO A 1 127 ? -8.794 -6.621 6.466 1.00 97.94 127 PRO A C 1
ATOM 998 O O . PRO A 1 127 ? -7.636 -6.993 6.271 1.00 97.94 127 PRO A O 1
ATOM 1001 N N . VAL A 1 128 ? -9.796 -6.921 5.642 1.00 98.31 128 VAL A N 1
ATOM 1002 C CA . VAL A 1 128 ? -9.678 -7.678 4.391 1.00 98.31 128 VAL A CA 1
ATOM 1003 C C . VAL A 1 128 ? -9.877 -6.724 3.230 1.00 98.31 128 VAL A C 1
ATOM 1005 O O . VAL A 1 128 ? -10.991 -6.270 2.986 1.00 98.31 128 VAL A O 1
ATOM 1008 N N . LEU A 1 129 ? -8.799 -6.411 2.522 1.00 98.31 129 LEU A N 1
ATOM 1009 C CA . LEU A 1 129 ? -8.813 -5.428 1.442 1.00 98.31 129 LEU A CA 1
ATOM 1010 C C . LEU A 1 129 ? -8.333 -6.063 0.145 1.00 98.31 129 LEU A C 1
ATOM 1012 O O . LEU A 1 129 ? -7.416 -6.879 0.143 1.00 98.31 129 LEU A O 1
ATOM 1016 N N . PHE A 1 130 ? -8.943 -5.667 -0.958 1.00 98.06 130 PHE A N 1
ATOM 1017 C CA . PHE A 1 130 ? -8.542 -6.045 -2.300 1.00 98.06 130 PHE A CA 1
ATOM 1018 C C . PHE A 1 130 ? -7.478 -5.077 -2.789 1.00 98.06 130 PHE A C 1
ATOM 1020 O O . PHE A 1 130 ? -7.669 -3.858 -2.726 1.00 98.06 130 PHE A O 1
ATOM 1027 N N . LEU A 1 131 ? -6.359 -5.630 -3.247 1.00 96.12 131 LEU A N 1
ATOM 1028 C CA . LEU A 1 131 ? -5.387 -4.869 -4.005 1.00 96.12 131 LEU A CA 1
ATOM 1029 C C . LEU A 1 131 ? -5.904 -4.731 -5.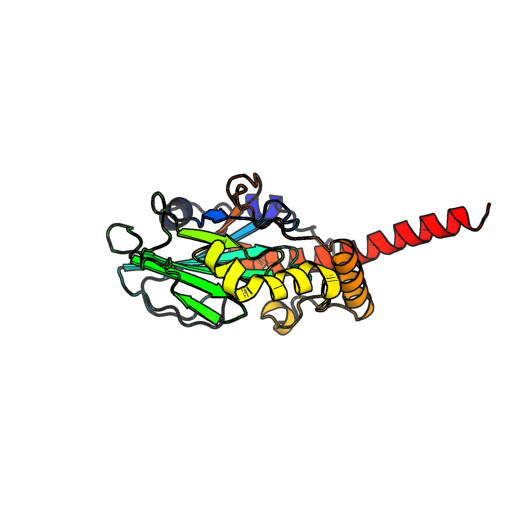416 1.00 96.12 131 LEU A C 1
ATOM 1031 O O . LEU A 1 131 ? -6.334 -5.691 -6.058 1.00 96.12 131 LEU A O 1
ATOM 1035 N N . GLU A 1 132 ? -5.856 -3.503 -5.879 1.00 96.44 132 GLU A N 1
ATOM 1036 C CA . GLU A 1 132 ? -6.109 -3.218 -7.264 1.00 96.44 132 GLU A CA 1
ATOM 1037 C C . GLU A 1 132 ? -5.004 -3.927 -8.109 1.00 96.44 132 GLU A C 1
ATOM 1039 O O . GLU A 1 132 ? -3.846 -3.945 -7.695 1.00 96.44 132 GLU A O 1
ATOM 1044 N N . PRO A 1 133 ? -5.308 -4.565 -9.255 1.00 96.19 133 PRO A N 1
ATOM 1045 C CA . PRO A 1 133 ? -4.280 -5.251 -10.050 1.00 96.19 133 PRO A CA 1
ATOM 1046 C C . PRO A 1 133 ? -3.223 -4.288 -10.610 1.00 96.19 133 PRO A C 1
ATOM 1048 O O . PRO A 1 133 ? -3.566 -3.400 -11.398 1.00 96.19 133 PRO A O 1
ATOM 1051 N N . GLY A 1 134 ? -1.966 -4.474 -10.191 1.00 91.31 134 GLY A N 1
ATOM 1052 C CA . GLY A 1 134 ? -0.750 -3.755 -10.576 1.00 91.31 134 GLY A CA 1
ATOM 1053 C C . GLY A 1 134 ? -0.396 -2.487 -9.775 1.00 91.31 134 GLY A C 1
ATOM 1054 O O . GLY A 1 134 ? 0.238 -1.636 -10.382 1.00 91.31 134 GLY A O 1
ATOM 1055 N N . LYS A 1 135 ? -0.848 -2.277 -8.520 1.00 63.75 135 LYS A N 1
ATOM 1056 C CA . LYS A 1 135 ? -1.364 -0.939 -8.092 1.00 63.75 135 LYS A CA 1
ATOM 1057 C C . LYS A 1 135 ? -0.845 -0.201 -6.849 1.00 63.75 135 LYS A C 1
ATOM 1059 O O . LYS A 1 135 ? -0.379 -0.806 -5.893 1.00 63.75 135 LYS A O 1
ATOM 1064 N N . HIS A 1 136 ? -1.275 1.079 -6.854 1.00 69.25 136 HIS A N 1
ATOM 1065 C CA . HIS A 1 136 ? -1.453 2.166 -5.859 1.00 69.25 136 HIS A CA 1
ATOM 1066 C C . HIS A 1 136 ? -2.755 2.227 -5.016 1.00 69.25 136 HIS A C 1
ATOM 1068 O O . HIS A 1 136 ? -3.187 3.322 -4.616 1.00 69.25 136 HIS A O 1
ATOM 1074 N N . ALA A 1 137 ? -3.524 1.144 -4.854 1.00 90.00 137 ALA A N 1
ATOM 1075 C CA . ALA A 1 137 ? -4.834 1.288 -4.204 1.00 90.00 137 ALA A CA 1
ATOM 1076 C C . ALA A 1 137 ? -5.392 0.051 -3.513 1.00 90.00 137 ALA A C 1
ATOM 1078 O O . ALA A 1 137 ? -5.292 -1.079 -3.991 1.00 90.00 137 ALA A O 1
ATOM 1079 N N . HIS A 1 138 ? -6.127 0.333 -2.438 1.00 96.94 138 HIS A N 1
ATOM 1080 C CA . HIS A 1 138 ? -6.915 -0.636 -1.697 1.00 96.94 138 HIS A CA 1
ATOM 1081 C C . HIS A 1 138 ? -8.421 -0.445 -1.911 1.00 96.94 138 HIS A C 1
ATOM 1083 O O . HIS A 1 138 ? -8.940 0.677 -2.027 1.00 96.94 138 HIS A O 1
ATOM 1089 N N . TRP A 1 139 ? -9.143 -1.562 -1.898 1.00 98.06 139 TRP A N 1
ATOM 1090 C CA . TRP A 1 139 ? -10.594 -1.624 -2.033 1.00 98.06 139 TRP A CA 1
ATOM 1091 C C . TRP A 1 139 ? -11.226 -2.513 -0.965 1.00 98.06 139 TRP A C 1
ATOM 1093 O O . TRP A 1 139 ? -10.666 -3.528 -0.571 1.00 98.06 139 TRP A O 1
ATOM 1103 N N . ALA A 1 140 ? -12.417 -2.138 -0.497 1.00 98.00 140 ALA A N 1
ATOM 1104 C CA . ALA A 1 140 ? -13.181 -2.951 0.449 1.00 98.00 140 ALA A CA 1
ATOM 1105 C C . ALA A 1 140 ? -13.839 -4.175 -0.215 1.00 98.00 140 ALA A C 1
ATOM 1107 O O . ALA A 1 140 ? -14.190 -5.131 0.475 1.00 98.00 140 ALA A O 1
ATOM 1108 N N . ASP A 1 141 ? -14.017 -4.128 -1.539 1.00 97.50 141 ASP A N 1
ATOM 1109 C CA . ASP A 1 141 ? -14.731 -5.127 -2.324 1.00 97.50 141 ASP A CA 1
ATOM 1110 C C . ASP A 1 141 ? -14.190 -5.198 -3.765 1.00 97.50 141 ASP A C 1
ATOM 1112 O O . ASP A 1 141 ? -14.013 -4.170 -4.427 1.00 97.50 141 ASP A O 1
ATOM 1116 N N . GLY A 1 142 ? -13.916 -6.415 -4.241 1.00 96.44 142 GLY A N 1
ATOM 1117 C CA . GLY A 1 142 ? -13.314 -6.655 -5.555 1.00 96.44 142 GLY A CA 1
ATOM 1118 C C . GLY A 1 142 ? -14.284 -6.492 -6.729 1.00 96.44 142 GLY A C 1
ATOM 1119 O O . GLY A 1 142 ? -13.860 -6.109 -7.820 1.00 96.44 142 GLY A O 1
ATOM 1120 N N . GLU A 1 143 ? -15.582 -6.736 -6.527 1.00 96.56 143 GLU A N 1
ATOM 1121 C CA . GLU A 1 143 ? -16.593 -6.552 -7.575 1.00 96.56 143 GLU A CA 1
ATOM 1122 C C . GLU A 1 143 ? -16.821 -5.062 -7.845 1.00 96.56 143 GLU A C 1
ATOM 1124 O O . GLU A 1 143 ? -16.776 -4.622 -8.993 1.00 96.56 143 GLU A O 1
ATOM 1129 N N . THR A 1 144 ? -16.953 -4.270 -6.781 1.00 97.00 144 THR A N 1
ATOM 1130 C CA . THR A 1 144 ? -17.052 -2.807 -6.846 1.00 97.00 144 THR A CA 1
ATOM 1131 C C . THR A 1 144 ? -15.828 -2.214 -7.542 1.00 97.00 144 THR A C 1
ATOM 1133 O O . THR A 1 144 ? -15.968 -1.418 -8.467 1.00 97.00 144 THR A O 1
ATOM 1136 N N . MET A 1 145 ? -14.624 -2.664 -7.172 1.00 97.44 145 MET A N 1
ATOM 1137 C CA . MET A 1 145 ? -13.381 -2.272 -7.843 1.00 97.44 145 MET A CA 1
ATOM 1138 C C . MET A 1 145 ? -13.410 -2.561 -9.347 1.00 97.44 145 MET A C 1
ATOM 1140 O O . MET A 1 145 ? -13.045 -1.703 -10.153 1.00 97.44 145 MET A O 1
ATOM 1144 N N . ARG A 1 146 ? -13.863 -3.756 -9.742 1.00 97.12 146 ARG A N 1
ATOM 1145 C CA . ARG A 1 146 ? -13.970 -4.140 -11.154 1.00 97.12 146 ARG A CA 1
ATOM 1146 C C . ARG A 1 146 ? -14.952 -3.262 -11.915 1.00 97.12 146 ARG A C 1
ATOM 1148 O O . ARG A 1 146 ? -14.650 -2.845 -13.030 1.00 97.12 146 ARG A O 1
ATOM 1155 N N . LEU A 1 147 ? -16.111 -2.990 -11.325 1.00 97.25 147 LEU A N 1
ATOM 1156 C CA . LEU A 1 147 ? -17.153 -2.174 -11.943 1.00 97.25 147 LEU A CA 1
ATOM 1157 C C . LEU A 1 147 ? -16.716 -0.715 -12.109 1.00 97.25 147 LEU A C 1
ATOM 1159 O O . LEU A 1 147 ? -16.975 -0.119 -13.151 1.00 97.25 147 LEU A O 1
ATOM 1163 N N . GLU A 1 148 ? -16.056 -0.144 -11.102 1.00 95.88 148 GLU A N 1
ATOM 1164 C CA . GLU A 1 148 ? -15.712 1.281 -11.090 1.00 95.88 148 GLU A CA 1
ATOM 1165 C C . GLU A 1 148 ? -14.402 1.604 -11.815 1.00 95.88 148 GLU A C 1
ATOM 1167 O O . GLU A 1 148 ? -14.273 2.681 -12.397 1.00 95.88 148 GLU A O 1
ATOM 1172 N N . ALA A 1 149 ? -13.421 0.699 -11.776 1.00 95.50 149 ALA A N 1
ATOM 1173 C CA . ALA A 1 149 ? -12.064 0.978 -12.240 1.00 95.50 149 ALA A CA 1
ATOM 1174 C C . ALA A 1 149 ? -11.530 -0.032 -13.268 1.00 95.50 149 ALA A C 1
ATOM 1176 O O . ALA A 1 149 ? -10.412 0.149 -13.753 1.00 95.50 149 ALA A O 1
ATOM 1177 N N . GLY A 1 150 ? -12.297 -1.069 -13.628 1.00 96.31 150 GLY A N 1
ATOM 1178 C CA . GLY A 1 150 ? -11.805 -2.215 -14.399 1.00 96.31 150 GLY A CA 1
ATOM 1179 C C . GLY A 1 150 ? -11.133 -1.865 -15.723 1.00 96.31 150 GLY A C 1
ATOM 1180 O O . GLY A 1 150 ? -9.989 -2.250 -15.946 1.00 96.31 150 GLY A O 1
ATOM 1181 N N . GLU A 1 151 ? -11.781 -1.055 -16.562 1.00 96.19 151 GLU A N 1
ATOM 1182 C CA . GLU A 1 151 ? -11.208 -0.643 -17.854 1.00 9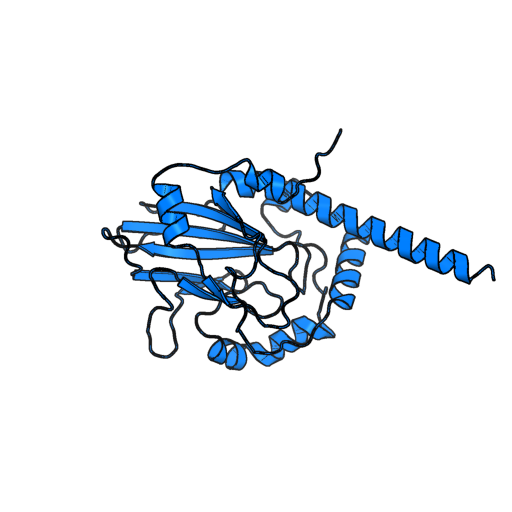6.19 151 GLU A CA 1
ATOM 1183 C C . GLU A 1 151 ? -9.887 0.120 -17.683 1.00 96.19 151 GLU A C 1
ATOM 1185 O O . GLU A 1 151 ? -8.918 -0.097 -18.412 1.00 96.19 151 GLU A O 1
ATOM 1190 N N . ARG A 1 152 ? -9.825 0.999 -16.677 1.00 95.44 152 ARG A N 1
ATOM 1191 C CA . ARG A 1 152 ? -8.626 1.783 -16.373 1.00 95.44 152 ARG A CA 1
ATOM 1192 C C . ARG A 1 152 ? -7.503 0.896 -15.837 1.00 95.44 152 ARG A C 1
ATOM 1194 O O . ARG A 1 152 ? -6.340 1.129 -16.159 1.00 95.44 152 ARG A O 1
ATOM 1201 N N . ILE A 1 153 ? -7.845 -0.095 -15.019 1.00 96.81 153 ILE A N 1
ATOM 1202 C CA . ILE A 1 153 ? -6.920 -1.096 -14.481 1.00 96.81 153 ILE A CA 1
ATOM 1203 C C . ILE A 1 153 ? -6.306 -1.911 -15.621 1.00 96.81 153 ILE A C 1
ATOM 1205 O O . ILE A 1 153 ? -5.082 -2.010 -15.692 1.00 96.81 153 ILE A O 1
ATOM 1209 N N . ASP A 1 154 ? -7.126 -2.408 -16.546 1.00 96.81 154 ASP A N 1
ATOM 1210 C CA . ASP A 1 154 ? -6.660 -3.168 -17.709 1.00 96.81 154 ASP A CA 1
ATOM 1211 C C . ASP A 1 154 ? -5.715 -2.325 -18.588 1.00 96.81 154 ASP A C 1
ATOM 1213 O O . ASP A 1 154 ? -4.674 -2.801 -19.046 1.00 96.81 154 ASP A O 1
ATOM 1217 N N . GLU A 1 155 ? -6.024 -1.039 -18.779 1.00 96.62 155 GLU A N 1
ATOM 1218 C CA . GLU A 1 155 ? -5.168 -0.118 -19.529 1.00 96.62 155 GLU A CA 1
ATOM 1219 C C . GLU A 1 155 ? -3.818 0.131 -18.830 1.00 96.62 155 GLU A C 1
ATOM 1221 O O . GLU A 1 155 ? -2.768 0.095 -19.482 1.00 96.62 155 GLU A O 1
ATOM 1226 N N . MET A 1 156 ? -3.833 0.350 -17.507 1.00 96.19 156 MET A N 1
ATOM 1227 C CA . MET A 1 156 ? -2.628 0.509 -16.677 1.00 96.19 156 MET A CA 1
ATOM 1228 C C . MET A 1 156 ? -1.746 -0.738 -16.709 1.00 96.19 156 MET A C 1
ATOM 1230 O O . MET A 1 156 ? -0.531 -0.606 -16.837 1.00 96.19 156 MET A O 1
ATOM 1234 N N . CYS A 1 157 ? -2.349 -1.927 -16.642 1.00 97.38 157 CYS A N 1
ATOM 1235 C CA . CYS A 1 157 ? -1.618 -3.192 -16.666 1.00 97.38 157 CYS A CA 1
ATOM 1236 C C . CYS A 1 157 ? -1.098 -3.565 -18.057 1.00 97.38 157 CYS A C 1
ATOM 1238 O O . CYS A 1 157 ? -0.170 -4.364 -18.165 1.00 97.38 157 CYS A O 1
ATOM 1240 N N . GLY A 1 158 ? -1.684 -2.994 -19.113 1.00 96.69 158 GLY A N 1
ATOM 1241 C CA . GLY A 1 158 ? -1.357 -3.271 -20.507 1.00 96.69 158 GLY A CA 1
ATOM 1242 C C . GLY A 1 158 ? -0.569 -2.152 -21.189 1.00 96.69 158 GLY A C 1
ATOM 1243 O O . GLY A 1 158 ? 0.665 -2.127 -21.187 1.00 96.69 158 GLY A O 1
ATOM 1244 N N . ALA A 1 159 ? -1.296 -1.267 -21.873 1.00 96.69 159 ALA A N 1
ATOM 1245 C CA . ALA A 1 159 ? -0.725 -0.258 -22.767 1.00 96.69 159 ALA A CA 1
ATOM 1246 C C . ALA A 1 159 ? 0.007 0.876 -22.033 1.00 96.69 159 ALA A C 1
ATOM 1248 O O . ALA A 1 159 ? 0.839 1.548 -22.638 1.00 96.69 159 ALA A O 1
ATOM 1249 N N . LEU A 1 160 ? -0.305 1.093 -20.754 1.00 96.56 160 LEU A N 1
ATOM 1250 C CA . LEU A 1 160 ? 0.279 2.155 -19.932 1.00 96.56 160 LEU A CA 1
ATOM 1251 C C . LEU A 1 160 ? 1.202 1.623 -18.828 1.00 96.56 160 LEU A C 1
ATOM 1253 O O . LEU A 1 160 ? 1.564 2.374 -17.914 1.00 96.56 160 LEU A O 1
ATOM 1257 N N . ALA A 1 161 ? 1.592 0.352 -18.918 1.00 97.00 161 ALA A N 1
ATOM 1258 C CA . ALA A 1 161 ? 2.597 -0.227 -18.043 1.00 97.00 161 ALA A CA 1
ATOM 1259 C C . ALA A 1 161 ? 3.918 0.548 -18.185 1.00 97.00 161 ALA A C 1
ATOM 1261 O O . ALA A 1 161 ? 4.350 0.899 -19.281 1.00 97.00 161 ALA A O 1
ATOM 1262 N N . GLY A 1 162 ? 4.543 0.874 -17.059 1.00 96.31 162 GLY A N 1
ATOM 1263 C CA . GLY A 1 162 ? 5.791 1.625 -17.002 1.00 96.31 162 GLY A CA 1
ATOM 1264 C C . GLY A 1 162 ? 5.679 3.105 -17.353 1.00 96.31 162 GLY A C 1
ATOM 1265 O O . GLY A 1 162 ? 6.704 3.774 -17.429 1.00 96.31 162 GLY A O 1
ATOM 1266 N N . GLN A 1 163 ? 4.481 3.672 -17.548 1.00 95.81 163 GLN A N 1
ATOM 1267 C CA . GLN A 1 163 ? 4.332 5.075 -17.969 1.00 95.81 163 GLN A CA 1
ATOM 1268 C C . GLN A 1 163 ? 5.056 6.071 -17.036 1.00 95.81 163 GLN A C 1
ATOM 1270 O O . GLN A 1 163 ? 5.495 7.142 -17.476 1.00 95.81 163 GLN A O 1
ATOM 1275 N N . ARG A 1 164 ? 5.202 5.735 -15.750 1.00 94.75 164 ARG A N 1
ATOM 1276 C CA . ARG A 1 164 ? 5.746 6.623 -14.718 1.00 94.75 164 ARG A CA 1
ATOM 1277 C C . ARG A 1 164 ? 7.216 6.368 -14.370 1.00 94.75 164 ARG A C 1
ATOM 1279 O O . ARG A 1 164 ? 7.798 7.254 -13.761 1.00 94.75 164 ARG A O 1
ATOM 1286 N N . GLY A 1 165 ? 7.825 5.266 -14.814 1.00 95.88 165 GLY A N 1
ATOM 1287 C CA . GLY A 1 165 ? 9.261 5.015 -14.637 1.00 95.88 165 GLY A CA 1
ATOM 1288 C C . GLY A 1 165 ? 9.645 4.808 -13.172 1.00 95.88 165 GLY A C 1
ATOM 1289 O O . GLY A 1 165 ? 9.243 3.817 -12.573 1.00 95.88 165 GLY A O 1
ATOM 1290 N N . ILE A 1 166 ? 10.429 5.708 -12.584 1.00 96.69 166 ILE A N 1
ATOM 1291 C CA . ILE A 1 166 ? 10.831 5.664 -11.172 1.00 96.69 166 ILE A CA 1
ATOM 1292 C C . ILE A 1 166 ? 10.037 6.702 -10.376 1.00 96.69 166 ILE A C 1
ATOM 1294 O O . ILE A 1 166 ? 9.980 7.880 -10.732 1.00 96.69 166 ILE A O 1
ATOM 1298 N N . HIS A 1 167 ? 9.458 6.293 -9.246 1.00 95.00 167 HIS A N 1
ATOM 1299 C CA . HIS A 1 167 ? 8.709 7.206 -8.391 1.00 95.00 167 HIS A CA 1
ATOM 1300 C C . HIS A 1 167 ? 9.648 8.184 -7.651 1.00 95.00 167 HIS A C 1
ATOM 1302 O O . HIS A 1 167 ? 10.262 7.845 -6.639 1.00 95.00 167 HIS A O 1
ATOM 1308 N N . LEU A 1 168 ? 9.742 9.424 -8.149 1.00 93.50 168 LEU A N 1
ATOM 1309 C CA . LEU A 1 168 ? 10.584 10.503 -7.595 1.00 93.50 168 LEU A CA 1
ATOM 1310 C C . LEU A 1 168 ? 9.795 11.646 -6.927 1.00 93.50 168 LEU A C 1
ATOM 1312 O O . LEU A 1 168 ? 10.381 12.661 -6.557 1.00 93.50 168 LEU A O 1
ATOM 1316 N N . SER A 1 169 ? 8.481 11.501 -6.761 1.00 89.94 169 SER A N 1
ATOM 1317 C CA . SER A 1 169 ? 7.600 12.493 -6.123 1.00 89.94 169 SER A CA 1
ATOM 1318 C C . SER A 1 169 ? 7.152 12.039 -4.732 1.00 89.94 169 SER A C 1
ATOM 1320 O O . SER A 1 169 ? 5.959 11.974 -4.439 1.00 89.94 169 SER A O 1
ATOM 1322 N N . ASN A 1 170 ? 8.114 11.686 -3.878 1.00 92.19 170 ASN A N 1
ATOM 1323 C CA . ASN A 1 170 ? 7.862 11.223 -2.518 1.00 92.19 170 ASN A CA 1
ATOM 1324 C C . ASN A 1 170 ? 8.860 11.825 -1.518 1.00 92.19 170 ASN A C 1
ATOM 1326 O O . ASN A 1 170 ? 9.938 12.290 -1.878 1.00 92.19 170 ASN A O 1
ATOM 1330 N N . ARG A 1 171 ? 8.530 11.724 -0.225 1.00 93.69 171 ARG A N 1
ATOM 1331 C CA . ARG A 1 171 ? 9.336 12.276 0.880 1.00 93.69 171 ARG A CA 1
ATOM 1332 C C . ARG A 1 171 ? 10.813 11.869 0.862 1.00 93.69 171 ARG A C 1
ATOM 1334 O O . ARG A 1 171 ? 11.647 12.604 1.379 1.00 93.69 171 ARG A O 1
ATOM 1341 N N . PHE A 1 172 ? 11.141 10.688 0.336 1.00 96.19 172 PHE A N 1
ATOM 1342 C CA . PHE A 1 172 ? 12.501 10.163 0.372 1.00 96.19 172 PHE A CA 1
ATOM 1343 C C . PHE A 1 172 ? 13.350 10.766 -0.749 1.00 96.19 172 PHE A C 1
ATOM 1345 O O . PHE A 1 172 ? 14.484 11.176 -0.494 1.00 96.19 172 PHE A O 1
ATOM 1352 N N . SER A 1 173 ? 12.808 10.866 -1.964 1.00 95.25 173 SER A N 1
ATOM 1353 C CA . SER A 1 173 ? 13.469 11.565 -3.071 1.00 95.25 173 SER A CA 1
ATOM 1354 C C . SER A 1 173 ? 13.535 13.075 -2.827 1.00 95.25 173 SER A C 1
ATOM 1356 O O . SER A 1 173 ? 14.584 13.672 -3.065 1.00 95.25 173 SER A O 1
ATOM 1358 N N . ASP A 1 174 ? 12.483 13.675 -2.258 1.00 95.31 174 ASP A N 1
ATOM 1359 C CA . ASP A 1 174 ? 12.452 15.098 -1.885 1.00 95.31 174 ASP A CA 1
ATOM 1360 C C . ASP A 1 174 ? 13.520 15.440 -0.831 1.00 95.31 174 ASP A C 1
ATOM 1362 O O . ASP A 1 174 ? 14.127 16.510 -0.867 1.00 95.31 174 ASP A O 1
ATOM 1366 N N . ALA A 1 175 ? 13.806 14.505 0.081 1.00 96.31 175 ALA A N 1
ATOM 1367 C CA . ALA A 1 175 ? 14.890 14.612 1.058 1.00 96.31 175 ALA A CA 1
ATOM 1368 C C . ALA A 1 175 ? 16.287 14.298 0.477 1.00 96.31 175 ALA A C 1
ATOM 1370 O O . ALA A 1 175 ? 17.274 14.293 1.217 1.00 96.31 175 ALA A O 1
ATOM 1371 N N . GLY A 1 176 ? 16.395 14.005 -0.823 1.00 96.75 176 GLY A N 1
ATOM 1372 C CA . GLY A 1 176 ? 17.653 13.656 -1.490 1.00 96.75 176 GLY A CA 1
ATOM 1373 C C . GLY A 1 176 ? 18.218 12.292 -1.088 1.00 96.75 176 GLY A C 1
ATOM 1374 O O . GLY A 1 176 ? 19.411 12.030 -1.252 1.00 96.75 176 GLY A O 1
ATOM 1375 N N . LEU A 1 177 ? 17.387 11.404 -0.529 1.00 96.38 177 LEU A N 1
ATOM 1376 C CA . LEU A 1 177 ? 17.846 10.098 -0.061 1.00 96.38 177 LEU A CA 1
ATOM 1377 C C . LEU A 1 177 ? 18.108 9.137 -1.216 1.00 96.38 177 LEU A C 1
ATOM 1379 O O . LEU A 1 177 ? 18.917 8.228 -1.041 1.00 96.38 177 LEU A O 1
ATOM 1383 N N . PHE A 1 178 ? 17.497 9.343 -2.383 1.00 95.62 178 PHE A N 1
ATOM 1384 C CA . PHE A 1 178 ? 17.853 8.705 -3.650 1.00 95.62 178 PHE A CA 1
ATOM 1385 C C . PHE A 1 178 ? 17.463 9.592 -4.838 1.00 95.62 178 PHE A C 1
ATOM 1387 O O . PHE A 1 178 ? 16.618 10.476 -4.720 1.00 95.62 178 PHE A O 1
ATOM 1394 N N . HIS A 1 179 ? 18.075 9.319 -5.987 1.00 95.12 179 HIS A N 1
ATOM 1395 C CA . HIS A 1 179 ? 17.802 9.963 -7.269 1.00 95.12 179 HIS A CA 1
ATOM 1396 C C . HIS A 1 179 ? 17.907 8.914 -8.378 1.00 95.12 179 HIS A C 1
ATOM 1398 O O . HIS A 1 179 ? 18.512 7.860 -8.167 1.00 95.12 179 HIS A O 1
ATOM 1404 N N . ALA A 1 180 ? 17.371 9.230 -9.553 1.00 94.69 180 ALA A N 1
ATOM 1405 C CA . ALA A 1 180 ? 17.567 8.445 -10.761 1.00 94.69 180 ALA A CA 1
ATOM 1406 C C . ALA A 1 180 ? 17.992 9.348 -11.921 1.00 94.69 180 ALA A C 1
ATOM 1408 O O . ALA A 1 180 ? 17.597 10.515 -11.984 1.00 94.69 180 ALA A O 1
ATOM 1409 N N . THR A 1 181 ? 18.806 8.811 -12.826 1.00 95.94 181 THR A N 1
ATOM 1410 C CA . THR A 1 181 ? 19.078 9.443 -14.121 1.00 95.94 181 THR A CA 1
ATOM 1411 C C . THR A 1 181 ? 17.914 9.205 -15.083 1.00 95.94 181 THR A C 1
ATOM 1413 O O . THR A 1 181 ? 17.107 8.299 -14.888 1.00 95.94 181 THR A O 1
ATOM 1416 N N . GLU A 1 182 ? 17.850 9.986 -16.160 1.00 95.44 182 GLU A N 1
ATOM 1417 C CA . GLU A 1 182 ? 16.871 9.778 -17.237 1.00 95.44 182 GLU A CA 1
ATOM 1418 C C . GLU A 1 182 ? 17.004 8.387 -17.883 1.00 95.44 182 GLU A C 1
ATOM 1420 O O . GLU A 1 182 ? 16.008 7.738 -18.184 1.00 95.44 182 GLU A O 1
ATOM 1425 N N . GLU A 1 183 ? 18.233 7.883 -18.018 1.00 96.00 183 GLU A N 1
ATOM 1426 C CA . GLU A 1 183 ? 18.508 6.525 -18.497 1.00 96.00 183 GLU A CA 1
ATOM 1427 C C . GLU A 1 183 ? 17.911 5.458 -17.566 1.00 96.00 183 GLU A C 1
ATOM 1429 O O . GLU A 1 183 ? 17.214 4.556 -18.022 1.00 96.00 183 GLU A O 1
ATOM 1434 N N . GLN A 1 184 ? 18.121 5.582 -16.252 1.00 95.88 184 GLN A N 1
ATOM 1435 C CA . GLN A 1 184 ? 17.555 4.654 -15.266 1.00 95.88 184 GLN A CA 1
ATOM 1436 C C . GLN A 1 184 ? 16.026 4.696 -15.254 1.00 95.88 184 GLN A C 1
ATOM 1438 O O . GLN A 1 184 ? 15.374 3.657 -15.155 1.00 95.88 184 GLN A O 1
ATOM 1443 N N . ASP A 1 185 ? 15.457 5.892 -15.384 1.00 96.62 185 ASP A N 1
ATOM 1444 C CA . ASP A 1 185 ? 14.017 6.096 -15.486 1.00 96.62 185 ASP A CA 1
ATOM 1445 C C . ASP A 1 185 ? 13.454 5.401 -16.739 1.00 96.62 185 ASP A C 1
ATOM 1447 O O . ASP A 1 185 ? 12.474 4.659 -16.657 1.00 96.62 185 ASP A O 1
ATOM 1451 N N . GLN A 1 186 ? 14.129 5.532 -17.886 1.00 96.69 186 GLN A N 1
ATOM 1452 C CA . GLN A 1 186 ? 13.760 4.857 -19.133 1.00 96.69 186 GLN A CA 1
ATOM 1453 C C . GLN A 1 186 ? 13.896 3.326 -19.059 1.00 96.69 186 GLN A C 1
ATOM 1455 O O . GLN A 1 186 ? 13.054 2.606 -19.611 1.00 96.69 186 GLN A O 1
ATOM 1460 N N . LEU A 1 187 ? 14.913 2.813 -18.361 1.00 96.81 187 LEU A N 1
ATOM 1461 C CA . LEU A 1 187 ? 15.056 1.378 -18.104 1.00 96.81 187 LEU A CA 1
ATOM 1462 C C . LEU A 1 187 ? 13.897 0.850 -17.251 1.00 96.81 187 LEU A C 1
ATOM 1464 O O . LEU A 1 187 ? 13.313 -0.176 -17.598 1.00 96.81 187 LEU A O 1
ATOM 1468 N N . ALA A 1 188 ? 13.495 1.576 -16.202 1.00 96.69 188 ALA A N 1
ATOM 1469 C CA . ALA A 1 188 ? 12.325 1.221 -15.395 1.00 96.69 188 ALA A CA 1
ATOM 1470 C C . ALA A 1 188 ? 11.044 1.172 -16.239 1.00 96.69 188 ALA A C 1
ATOM 1472 O O . ALA A 1 188 ? 10.294 0.196 -16.153 1.00 96.69 188 ALA A O 1
ATOM 1473 N N . ARG A 1 189 ? 10.823 2.172 -17.110 1.00 97.12 189 ARG A N 1
ATOM 1474 C CA . ARG A 1 189 ? 9.685 2.170 -18.048 1.00 97.12 189 ARG A CA 1
ATOM 1475 C C . ARG A 1 189 ? 9.673 0.918 -18.918 1.00 97.12 189 ARG A C 1
ATOM 1477 O O . ARG A 1 189 ? 8.653 0.246 -19.035 1.00 97.12 189 ARG A O 1
ATOM 1484 N N . THR A 1 190 ? 10.819 0.609 -19.520 1.00 96.50 190 THR A N 1
ATOM 1485 C CA . THR A 1 190 ? 10.973 -0.520 -20.445 1.00 96.50 190 THR A CA 1
ATOM 1486 C C . THR A 1 190 ? 10.750 -1.853 -19.732 1.00 96.50 190 THR A C 1
ATOM 1488 O O . THR A 1 190 ? 10.031 -2.714 -20.238 1.00 96.50 190 THR A O 1
ATOM 1491 N N . GLN A 1 191 ? 11.308 -2.008 -18.530 1.00 95.56 191 GLN A N 1
ATOM 1492 C CA . GLN A 1 191 ? 11.142 -3.206 -17.712 1.00 95.56 191 GLN A CA 1
ATOM 1493 C C . GLN A 1 191 ? 9.669 -3.457 -17.366 1.00 95.56 191 GLN A C 1
ATOM 1495 O O . GLN A 1 191 ? 9.162 -4.555 -17.592 1.00 95.56 191 GLN A O 1
ATOM 1500 N N . LEU A 1 192 ? 8.966 -2.435 -16.875 1.00 95.69 192 LEU A N 1
ATOM 1501 C CA . LEU A 1 192 ? 7.551 -2.535 -16.517 1.00 95.69 192 LEU A CA 1
ATOM 1502 C C . LEU A 1 192 ? 6.660 -2.787 -17.735 1.00 95.69 192 LEU A C 1
ATOM 1504 O O . LEU A 1 192 ? 5.739 -3.598 -17.671 1.00 95.69 192 LEU A O 1
ATOM 1508 N N . GLN A 1 193 ? 6.979 -2.180 -18.880 1.00 96.25 193 GLN A N 1
ATOM 1509 C CA . GLN A 1 193 ? 6.278 -2.450 -20.133 1.00 96.25 193 GLN A CA 1
ATOM 1510 C C . GLN A 1 193 ? 6.403 -3.920 -20.572 1.00 96.25 193 GLN A C 1
ATOM 1512 O O . GLN A 1 193 ? 5.448 -4.464 -21.140 1.00 96.25 193 GLN A O 1
ATOM 1517 N N . ASN A 1 194 ? 7.543 -4.564 -20.295 1.00 95.75 194 ASN A N 1
ATOM 1518 C CA . ASN A 1 194 ? 7.768 -5.993 -20.543 1.00 95.75 194 ASN A CA 1
ATOM 1519 C C . ASN A 1 194 ? 7.040 -6.898 -19.536 1.00 95.75 194 ASN A C 1
ATOM 1521 O O . ASN A 1 194 ? 6.733 -8.042 -19.864 1.00 95.75 194 ASN A O 1
ATOM 1525 N N . TRP A 1 195 ? 6.745 -6.395 -18.336 1.00 95.75 195 TRP A N 1
ATOM 1526 C CA . TRP A 1 195 ? 5.979 -7.090 -17.292 1.00 95.75 195 TRP A CA 1
ATOM 1527 C C . TRP A 1 195 ? 4.475 -6.819 -17.331 1.00 95.75 195 TRP A C 1
ATOM 1529 O O . TRP A 1 195 ? 3.755 -7.244 -16.429 1.00 95.75 195 TRP A O 1
ATOM 1539 N N . ARG A 1 196 ? 3.984 -6.142 -18.376 1.00 96.75 196 ARG A N 1
ATOM 1540 C CA . ARG A 1 196 ? 2.547 -5.974 -18.606 1.00 96.75 196 ARG A CA 1
ATOM 1541 C C . ARG A 1 196 ? 1.813 -7.309 -18.498 1.00 96.75 196 ARG A C 1
ATOM 1543 O O . ARG A 1 196 ? 2.298 -8.342 -18.968 1.00 96.75 196 ARG A O 1
ATOM 1550 N N . PHE A 1 197 ? 0.610 -7.273 -17.954 1.00 97.31 197 PHE A N 1
ATOM 1551 C CA . PHE A 1 197 ? -0.201 -8.465 -17.756 1.00 97.31 197 PHE A CA 1
ATOM 1552 C C . PHE A 1 197 ? -1.684 -8.147 -17.931 1.00 97.31 197 PHE A C 1
ATOM 1554 O O . PHE A 1 197 ? -2.089 -6.987 -17.961 1.00 97.31 197 PHE A O 1
ATOM 1561 N N . ALA A 1 198 ? -2.490 -9.193 -18.096 1.00 97.81 198 ALA A N 1
ATOM 1562 C CA . ALA A 1 198 ? -3.941 -9.082 -18.084 1.00 97.81 198 ALA A CA 1
ATOM 1563 C C . ALA A 1 198 ? -4.438 -9.480 -16.686 1.00 97.81 198 ALA A C 1
ATOM 1565 O O . ALA A 1 198 ? -4.194 -10.626 -16.291 1.00 97.81 198 ALA A O 1
ATOM 1566 N N . PRO A 1 199 ? -5.109 -8.582 -15.945 1.00 97.44 199 PRO A N 1
ATOM 1567 C CA . PRO A 1 199 ? -5.732 -8.929 -14.675 1.00 97.44 199 PRO A CA 1
ATOM 1568 C C . PRO A 1 199 ? -6.695 -10.108 -14.830 1.00 97.44 199 PRO A C 1
ATOM 1570 O O . PRO A 1 199 ? -7.490 -10.169 -15.773 1.00 97.44 199 PRO A O 1
ATOM 1573 N N . SER A 1 200 ? -6.624 -11.061 -13.904 1.00 97.56 200 SER A N 1
ATOM 1574 C CA . SER A 1 200 ? -7.513 -12.228 -13.911 1.00 97.56 200 SER A CA 1
ATOM 1575 C C . SER A 1 200 ? -8.893 -11.914 -13.334 1.00 97.56 200 SER A C 1
ATOM 1577 O O . SER A 1 200 ? -9.864 -12.612 -13.637 1.00 97.56 200 SER A O 1
ATOM 1579 N N . TRP A 1 201 ? -8.976 -10.872 -12.502 1.00 97.00 201 TRP A N 1
ATOM 1580 C CA . TRP A 1 201 ? -10.129 -10.518 -11.679 1.00 97.00 201 TRP A CA 1
ATOM 1581 C C . TRP A 1 201 ? -10.561 -11.632 -10.718 1.00 97.00 201 TRP A C 1
ATOM 1583 O O . TRP A 1 201 ? -11.717 -11.684 -10.289 1.00 97.00 201 TRP A O 1
ATOM 1593 N N . SER A 1 202 ? -9.626 -12.520 -10.383 1.00 97.38 202 SER A N 1
ATOM 1594 C CA . SER A 1 202 ? -9.766 -13.585 -9.399 1.00 97.38 202 SER A CA 1
ATOM 1595 C C . SER A 1 202 ? -8.841 -13.285 -8.229 1.00 97.38 202 SER A C 1
ATOM 1597 O O . SER A 1 202 ? -7.673 -12.983 -8.437 1.00 97.38 202 SER A O 1
ATOM 1599 N N . PHE A 1 203 ? -9.365 -13.344 -7.007 1.00 96.75 203 PHE A N 1
ATOM 1600 C CA . PHE A 1 203 ? -8.670 -12.880 -5.803 1.00 96.75 203 PHE A CA 1
ATOM 1601 C C . PHE A 1 203 ? -8.511 -14.002 -4.777 1.00 96.75 203 PHE A C 1
ATOM 1603 O O . PHE A 1 203 ? -8.931 -13.878 -3.621 1.00 96.75 203 PHE A O 1
ATOM 1610 N N . THR A 1 204 ? -7.980 -15.142 -5.222 1.00 96.00 204 THR A N 1
ATOM 1611 C CA . THR A 1 204 ? -7.824 -16.324 -4.360 1.00 96.00 204 THR A CA 1
ATOM 1612 C C . THR A 1 204 ? -6.543 -16.268 -3.540 1.00 96.00 204 THR A C 1
ATOM 1614 O O . THR A 1 204 ? -6.504 -16.804 -2.432 1.00 96.00 204 THR A O 1
ATOM 1617 N N . ARG A 1 205 ? -5.520 -15.575 -4.054 1.00 94.62 205 ARG A N 1
ATOM 1618 C CA . ARG A 1 205 ? -4.254 -15.325 -3.363 1.00 94.62 205 ARG A CA 1
ATOM 1619 C C . ARG A 1 205 ? -4.387 -14.251 -2.292 1.00 94.62 205 ARG A C 1
ATOM 1621 O O . ARG A 1 205 ? -5.112 -13.262 -2.429 1.00 94.62 205 ARG A O 1
ATOM 1628 N N . THR A 1 206 ? -3.604 -14.418 -1.235 1.00 95.06 206 THR A N 1
ATOM 1629 C CA . THR A 1 206 ? -3.584 -13.511 -0.094 1.00 95.06 206 THR A CA 1
ATOM 1630 C C . THR A 1 206 ? -2.166 -13.114 0.301 1.00 95.06 206 THR A C 1
ATOM 1632 O O . THR A 1 206 ? -1.190 -13.788 -0.026 1.00 95.06 206 THR A O 1
ATOM 1635 N N . SER A 1 207 ? -2.047 -12.034 1.072 1.00 93.12 207 SER A N 1
ATOM 1636 C CA . SER A 1 207 ? -0.779 -11.625 1.684 1.00 93.12 207 SER A CA 1
ATOM 1637 C C . SER A 1 207 ? -0.174 -12.666 2.629 1.00 93.12 207 SER A C 1
ATOM 1639 O O . SER A 1 207 ? 1.017 -12.591 2.917 1.00 93.12 207 SER A O 1
ATOM 1641 N N . ASP A 1 208 ? -0.969 -13.618 3.123 1.00 92.44 208 ASP A N 1
ATOM 1642 C CA . ASP A 1 208 ? -0.483 -14.696 3.988 1.00 92.44 208 ASP A CA 1
ATOM 1643 C C . ASP A 1 208 ? 0.148 -15.840 3.175 1.00 92.44 208 ASP A C 1
ATOM 1645 O O . ASP A 1 208 ? 1.036 -16.528 3.677 1.00 92.44 208 ASP A O 1
ATOM 1649 N N . ASP A 1 209 ? -0.236 -15.997 1.902 1.00 90.44 209 ASP A N 1
ATOM 1650 C CA . ASP A 1 209 ? 0.376 -16.966 0.980 1.00 90.44 209 ASP A CA 1
ATOM 1651 C C . ASP A 1 209 ? 1.775 -16.516 0.520 1.00 90.44 209 ASP A C 1
ATOM 1653 O O . ASP A 1 209 ? 2.568 -17.300 -0.007 1.00 90.44 209 ASP A O 1
ATOM 1657 N N . ILE A 1 210 ? 2.105 -15.240 0.742 1.00 80.94 210 ILE A N 1
ATOM 1658 C CA . ILE A 1 210 ? 3.404 -14.647 0.439 1.00 80.94 210 ILE A CA 1
ATOM 1659 C C . ILE A 1 210 ? 4.312 -14.858 1.654 1.00 80.94 210 ILE A C 1
ATOM 1661 O O . ILE A 1 210 ? 4.361 -14.043 2.575 1.00 80.94 210 ILE A O 1
ATOM 1665 N N . GLY A 1 211 ? 5.057 -15.968 1.650 1.00 66.19 211 GLY A N 1
ATOM 1666 C CA . GLY A 1 211 ? 5.876 -16.423 2.787 1.00 66.19 211 GLY A CA 1
ATOM 1667 C C . GLY A 1 211 ? 6.910 -15.418 3.331 1.00 66.19 211 GLY A C 1
ATOM 1668 O O . GLY A 1 211 ? 7.397 -15.578 4.454 1.00 66.19 211 GLY A O 1
ATOM 1669 N N . ASP A 1 212 ? 7.214 -14.355 2.581 1.00 73.56 212 ASP A N 1
ATOM 1670 C CA . ASP A 1 212 ? 8.195 -13.335 2.951 1.00 73.56 212 ASP A CA 1
ATOM 1671 C C . ASP A 1 212 ? 7.634 -11.948 3.295 1.0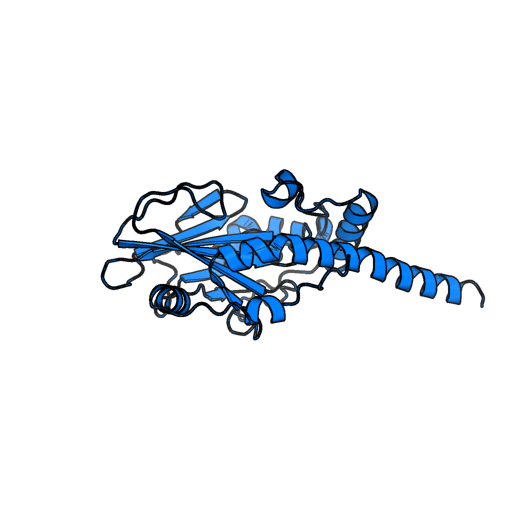0 73.56 212 ASP A C 1
ATOM 1673 O O . ASP A 1 212 ? 8.421 -11.050 3.588 1.00 73.56 212 ASP A O 1
ATOM 1677 N N . TYR A 1 213 ? 6.312 -11.761 3.380 1.00 85.75 213 TYR A N 1
ATOM 1678 C CA . TYR A 1 213 ? 5.736 -10.480 3.808 1.00 85.75 213 TYR A CA 1
ATOM 1679 C C . TYR A 1 213 ? 6.098 -10.204 5.286 1.00 85.75 213 TYR A C 1
ATOM 1681 O O . TYR A 1 213 ? 5.659 -10.924 6.191 1.00 85.75 213 TYR A O 1
ATOM 1689 N N . ARG A 1 214 ? 6.919 -9.179 5.562 1.00 89.88 214 ARG A N 1
ATOM 1690 C CA . ARG A 1 214 ? 7.398 -8.825 6.920 1.00 89.88 214 ARG A CA 1
ATOM 1691 C C . ARG A 1 214 ? 6.607 -7.671 7.533 1.00 89.88 214 ARG A C 1
ATOM 1693 O O . ARG A 1 214 ? 6.300 -6.709 6.849 1.00 89.88 214 ARG A O 1
ATOM 1700 N N . LEU A 1 215 ? 6.332 -7.730 8.833 1.00 92.88 215 LEU A N 1
ATOM 1701 C CA . LEU A 1 215 ? 5.768 -6.613 9.596 1.00 92.88 215 LEU A CA 1
ATOM 1702 C C . LEU A 1 215 ? 6.826 -6.113 10.589 1.00 92.88 215 LEU A C 1
ATOM 1704 O O . LEU A 1 215 ? 7.394 -6.917 11.327 1.00 92.88 215 LEU A O 1
ATOM 1708 N N . VAL A 1 216 ? 7.117 -4.813 10.571 1.00 93.94 216 VAL A N 1
ATOM 1709 C CA . VAL A 1 216 ? 8.137 -4.154 11.408 1.00 93.94 216 VAL A CA 1
ATOM 1710 C C . VAL A 1 216 ? 7.626 -2.787 11.879 1.00 93.94 216 VAL A C 1
ATOM 1712 O O . VAL A 1 216 ? 6.719 -2.247 11.251 1.00 93.94 216 VAL A O 1
ATOM 1715 N N . PRO A 1 217 ? 8.184 -2.165 12.931 1.00 95.12 217 PRO A N 1
ATOM 1716 C CA . PRO A 1 217 ? 7.850 -0.778 13.250 1.00 95.12 217 PRO A CA 1
ATOM 1717 C C . PRO A 1 217 ? 8.236 0.174 12.119 1.00 95.12 217 PRO A C 1
ATOM 1719 O O . PRO A 1 217 ? 9.245 -0.034 11.438 1.00 95.12 217 PRO A O 1
ATOM 1722 N N . TRP A 1 218 ? 7.485 1.263 11.965 1.00 96.25 218 TRP A N 1
ATOM 1723 C CA . TRP A 1 218 ? 7.728 2.263 10.926 1.00 96.25 218 TRP A CA 1
ATOM 1724 C C . TRP A 1 218 ? 9.189 2.749 10.844 1.00 96.25 218 TRP A C 1
ATOM 1726 O O . TRP A 1 218 ? 9.730 2.701 9.742 1.00 96.25 218 TRP A O 1
ATOM 1736 N N . PRO A 1 219 ? 9.888 3.116 11.942 1.00 94.81 219 PRO A N 1
ATOM 1737 C CA . PRO A 1 219 ? 11.273 3.592 11.845 1.00 94.81 219 PRO A CA 1
ATOM 1738 C C . PRO A 1 219 ? 12.238 2.595 11.183 1.00 94.81 219 PRO A C 1
ATOM 1740 O O . PRO A 1 219 ? 13.195 2.998 10.522 1.00 94.81 219 PRO A O 1
ATOM 1743 N N . ALA A 1 220 ? 11.986 1.290 11.338 1.00 93.75 220 ALA A N 1
ATOM 1744 C CA . ALA A 1 220 ? 12.783 0.246 10.701 1.00 93.75 220 ALA A CA 1
ATOM 1745 C C . ALA A 1 220 ? 12.536 0.195 9.187 1.00 93.75 220 ALA A C 1
ATOM 1747 O O . ALA A 1 220 ? 13.495 0.151 8.414 1.00 93.75 220 ALA A O 1
ATOM 1748 N N . LEU A 1 221 ? 11.266 0.237 8.761 1.00 95.56 221 LEU A N 1
ATOM 1749 C CA . LEU A 1 221 ? 10.932 0.281 7.337 1.00 95.56 221 LEU A CA 1
ATOM 1750 C C . LEU A 1 221 ? 11.431 1.585 6.700 1.00 95.56 221 LEU A C 1
ATOM 1752 O O . LEU A 1 221 ? 12.068 1.544 5.651 1.00 95.56 221 LEU A O 1
ATOM 1756 N N . GLU A 1 222 ? 11.212 2.725 7.356 1.00 96.31 222 GLU A N 1
ATOM 1757 C CA . GLU A 1 222 ? 11.619 4.050 6.883 1.00 96.31 222 GLU A CA 1
ATOM 1758 C C . GLU A 1 222 ? 13.120 4.118 6.570 1.00 96.31 222 GLU A C 1
ATOM 1760 O O . GLU A 1 222 ? 13.516 4.606 5.511 1.00 96.31 222 GLU A O 1
ATOM 1765 N N . ALA A 1 223 ? 13.962 3.585 7.460 1.00 94.19 223 ALA A N 1
ATOM 1766 C CA . ALA A 1 223 ? 15.408 3.540 7.255 1.00 94.19 223 ALA A CA 1
ATOM 1767 C C . ALA A 1 223 ? 15.823 2.598 6.106 1.00 94.19 223 ALA A C 1
ATOM 1769 O O . ALA A 1 223 ? 16.849 2.812 5.452 1.00 94.19 223 ALA A O 1
ATOM 1770 N N . TRP A 1 224 ? 15.037 1.550 5.854 1.00 95.06 224 TRP A N 1
ATOM 1771 C CA . TRP A 1 224 ? 15.306 0.551 4.823 1.00 95.06 224 TRP A CA 1
ATOM 1772 C C . TRP A 1 224 ? 14.922 1.031 3.416 1.00 95.06 224 TRP A C 1
ATOM 1774 O O . TRP A 1 224 ? 15.679 0.786 2.470 1.00 95.06 224 TRP A O 1
ATOM 1784 N N . VAL A 1 225 ? 13.811 1.770 3.284 1.00 95.31 225 VAL A N 1
ATOM 1785 C CA . VAL A 1 225 ? 13.232 2.224 2.003 1.00 95.31 225 VAL A CA 1
ATOM 1786 C C . VAL A 1 225 ? 14.275 2.819 1.044 1.00 95.31 225 VAL A C 1
ATOM 1788 O O . VAL A 1 225 ? 14.440 2.273 -0.051 1.00 95.31 225 VAL A O 1
ATOM 1791 N N . PRO A 1 226 ? 15.056 3.861 1.401 1.00 95.81 226 PRO A N 1
ATOM 1792 C CA . PRO A 1 226 ? 15.998 4.459 0.453 1.00 95.81 226 PRO A CA 1
ATOM 1793 C C . PRO A 1 226 ? 17.085 3.493 -0.024 1.00 95.81 226 PRO A C 1
ATOM 1795 O O . PRO A 1 226 ? 17.556 3.588 -1.158 1.00 95.81 226 PRO A O 1
ATOM 1798 N N . THR A 1 227 ? 17.503 2.565 0.841 1.00 95.12 227 THR A N 1
ATOM 1799 C CA . THR A 1 227 ? 18.519 1.566 0.494 1.00 95.12 227 THR A CA 1
ATOM 1800 C C . THR A 1 227 ? 17.947 0.537 -0.476 1.00 95.12 227 THR A C 1
ATOM 1802 O O . THR A 1 227 ? 18.624 0.176 -1.441 1.00 95.12 227 THR A O 1
ATOM 1805 N N . ARG A 1 228 ? 16.689 0.115 -0.276 1.00 95.00 228 ARG A N 1
ATOM 1806 C CA . ARG A 1 228 ? 15.996 -0.785 -1.203 1.00 95.00 228 ARG A CA 1
ATOM 1807 C C . ARG A 1 228 ? 15.796 -0.141 -2.571 1.00 95.00 228 ARG A C 1
ATOM 1809 O O . ARG A 1 228 ? 16.170 -0.757 -3.564 1.00 95.00 228 ARG A O 1
ATOM 1816 N N . VAL A 1 229 ? 15.305 1.101 -2.630 1.00 95.75 229 VAL A N 1
ATOM 1817 C CA . VAL A 1 229 ? 15.110 1.819 -3.905 1.00 95.75 229 VAL A CA 1
ATOM 1818 C C . VAL A 1 229 ? 16.418 1.912 -4.690 1.00 95.75 229 VAL A C 1
ATOM 1820 O O . VAL A 1 229 ? 16.464 1.541 -5.859 1.00 95.75 229 VAL A O 1
ATOM 1823 N N . LYS A 1 230 ? 17.516 2.338 -4.049 1.00 95.38 230 LYS A N 1
ATOM 1824 C CA . LYS A 1 230 ? 18.839 2.407 -4.701 1.00 95.38 230 LYS A CA 1
ATOM 1825 C C . LYS A 1 230 ? 19.281 1.066 -5.270 1.00 95.38 230 LYS A C 1
ATOM 1827 O O . LYS A 1 230 ? 19.865 1.024 -6.350 1.00 95.38 230 LYS A O 1
ATOM 1832 N N . HIS A 1 231 ? 19.027 -0.013 -4.536 1.00 93.75 231 HIS A N 1
ATOM 1833 C CA . HIS A 1 231 ? 19.351 -1.349 -5.003 1.00 93.75 231 HIS A CA 1
ATOM 1834 C C . HIS A 1 231 ? 18.527 -1.717 -6.241 1.00 93.75 231 HIS A C 1
ATOM 1836 O O . HIS A 1 231 ? 19.127 -2.082 -7.248 1.00 93.75 231 HIS A O 1
ATOM 1842 N N . LEU A 1 232 ? 17.203 -1.535 -6.212 1.00 94.62 232 LEU A N 1
ATOM 1843 C CA . LEU A 1 232 ? 16.334 -1.798 -7.366 1.00 94.62 232 LEU A CA 1
ATOM 1844 C C . LEU A 1 232 ? 16.772 -1.000 -8.603 1.00 94.62 232 LEU A C 1
ATOM 1846 O O . LEU A 1 232 ? 16.912 -1.568 -9.683 1.00 94.62 232 LEU A O 1
ATOM 1850 N N . ILE A 1 233 ? 17.089 0.287 -8.432 1.00 94.94 233 ILE A N 1
ATOM 1851 C CA . ILE A 1 233 ? 17.610 1.135 -9.513 1.00 94.94 233 ILE A CA 1
ATOM 1852 C C . ILE A 1 233 ? 18.929 0.579 -10.071 1.00 94.94 233 ILE A C 1
ATOM 1854 O O . ILE A 1 233 ? 19.136 0.575 -11.281 1.00 94.94 233 ILE A O 1
ATOM 1858 N N . SER A 1 234 ? 19.826 0.078 -9.216 1.00 92.44 234 SER A N 1
ATOM 1859 C CA . SER A 1 234 ? 21.100 -0.500 -9.667 1.00 92.44 234 SER A CA 1
ATOM 1860 C C . SER A 1 234 ? 20.949 -1.819 -10.435 1.00 92.44 234 SER A C 1
ATOM 1862 O O . SER A 1 234 ? 21.803 -2.137 -11.261 1.00 92.44 234 SER A O 1
ATOM 1864 N N . GLU A 1 235 ? 19.878 -2.581 -10.188 1.00 90.75 235 GLU A N 1
ATOM 1865 C CA . GLU A 1 235 ? 19.600 -3.835 -10.903 1.00 90.75 235 GLU A CA 1
ATOM 1866 C C . GLU A 1 235 ? 19.072 -3.593 -12.324 1.00 90.75 235 GLU A C 1
ATOM 1868 O O . GLU A 1 235 ? 19.291 -4.434 -13.200 1.00 90.75 235 GLU A O 1
ATOM 1873 N N . LEU A 1 236 ? 18.451 -2.434 -12.583 1.00 89.06 236 LEU A N 1
ATOM 1874 C CA . LEU A 1 236 ? 17.997 -2.059 -13.927 1.00 89.06 236 LEU A CA 1
ATOM 1875 C C . LEU A 1 236 ? 19.160 -1.986 -14.917 1.00 89.06 236 LEU A C 1
ATOM 1877 O O . LEU A 1 236 ? 19.076 -2.517 -16.019 1.00 89.06 236 LEU A O 1
ATOM 1881 N N . SER A 1 237 ? 20.278 -1.393 -14.499 1.00 72.38 237 SER A N 1
ATOM 1882 C CA . SER A 1 237 ? 21.467 -1.237 -15.344 1.00 72.38 237 SER A CA 1
ATOM 1883 C C . SER A 1 237 ? 22.206 -2.553 -15.618 1.00 72.38 237 SER A C 1
ATOM 1885 O O . SER A 1 237 ? 22.975 -2.630 -16.571 1.00 72.38 237 SER A O 1
ATOM 1887 N N . LYS A 1 238 ? 22.008 -3.594 -14.798 1.00 67.62 238 LYS A N 1
ATOM 1888 C CA . LYS A 1 238 ? 22.659 -4.902 -14.998 1.00 67.62 238 LYS A CA 1
ATOM 1889 C C . LYS A 1 238 ? 21.977 -5.726 -16.083 1.00 67.62 238 LYS A C 1
ATOM 1891 O O . LYS A 1 238 ? 22.662 -6.363 -16.875 1.00 67.62 238 LYS A O 1
ATOM 1896 N N . HIS A 1 239 ? 20.647 -5.668 -16.142 1.00 56.97 239 HIS A N 1
ATOM 1897 C CA . HIS A 1 239 ? 19.870 -6.389 -17.148 1.00 56.97 239 HIS A CA 1
ATOM 1898 C C . HIS A 1 239 ? 20.178 -5.901 -18.568 1.00 56.97 239 HIS A C 1
ATOM 1900 O O . HIS A 1 239 ? 20.191 -6.713 -19.489 1.00 56.97 239 HIS A O 1
ATOM 1906 N N . ASP A 1 240 ? 20.510 -4.615 -18.731 1.00 52.91 240 ASP A N 1
ATOM 1907 C CA . ASP A 1 240 ? 20.848 -4.040 -20.035 1.00 52.91 240 ASP A CA 1
ATOM 1908 C C . ASP A 1 240 ? 22.224 -4.518 -20.555 1.00 52.91 240 ASP A C 1
ATOM 1910 O O . ASP A 1 240 ? 22.392 -4.818 -21.738 1.00 52.91 240 ASP A O 1
ATOM 1914 N N . ILE A 1 241 ? 23.205 -4.697 -19.657 1.00 51.09 241 ILE A N 1
ATOM 1915 C CA . ILE A 1 241 ? 24.537 -5.239 -19.993 1.00 51.09 241 ILE A CA 1
ATOM 1916 C C . ILE A 1 241 ? 24.436 -6.700 -20.460 1.00 51.09 241 ILE A C 1
ATOM 1918 O O . ILE A 1 241 ? 25.096 -7.097 -21.427 1.00 51.09 241 ILE A O 1
ATOM 1922 N N . ASP A 1 242 ? 23.584 -7.499 -19.818 1.00 50.09 242 ASP A N 1
ATOM 1923 C CA . ASP A 1 242 ? 23.387 -8.903 -20.186 1.00 50.09 242 ASP A CA 1
ATOM 1924 C C . ASP A 1 242 ? 22.611 -9.046 -21.512 1.00 50.09 242 ASP A C 1
ATOM 1926 O O . ASP A 1 242 ? 22.951 -9.897 -22.338 1.00 50.09 242 ASP A O 1
ATOM 1930 N N . SER A 1 243 ? 21.640 -8.167 -21.802 1.00 48.38 243 SER A N 1
ATOM 1931 C CA . SER A 1 243 ? 20.973 -8.144 -23.115 1.00 48.38 243 SER A CA 1
ATOM 1932 C C . SER A 1 243 ? 21.872 -7.642 -24.251 1.00 48.38 243 SER A C 1
ATOM 1934 O O . SER A 1 243 ? 21.822 -8.193 -25.354 1.00 48.38 243 SER A O 1
ATOM 1936 N N . LEU A 1 244 ? 22.733 -6.650 -23.996 1.00 44.38 244 LEU A N 1
ATOM 1937 C CA . LEU A 1 244 ? 23.681 -6.124 -24.988 1.00 44.38 244 LEU A CA 1
ATOM 1938 C C . LEU A 1 244 ? 24.811 -7.117 -25.295 1.00 44.38 244 LEU A C 1
ATOM 1940 O O . LEU A 1 244 ? 25.179 -7.288 -26.459 1.00 44.38 244 LEU A O 1
ATOM 1944 N N . SER A 1 245 ? 25.330 -7.816 -24.282 1.00 44.59 245 SER A N 1
ATOM 1945 C CA . SER A 1 245 ? 26.350 -8.858 -24.473 1.00 44.59 245 SER A CA 1
ATOM 1946 C C . SER A 1 245 ? 25.805 -10.079 -25.227 1.00 44.59 245 SER A C 1
ATOM 1948 O O . SER A 1 245 ? 26.496 -10.632 -26.086 1.00 44.59 245 SER A O 1
ATOM 1950 N N . PHE A 1 246 ? 24.539 -10.447 -25.004 1.00 39.38 246 PHE A N 1
ATOM 1951 C CA . PHE A 1 246 ? 23.867 -11.490 -25.779 1.00 39.38 246 PHE A CA 1
ATOM 1952 C C . PHE A 1 246 ? 23.668 -11.085 -27.251 1.00 39.38 246 PHE A C 1
ATOM 1954 O O . PHE A 1 246 ? 23.954 -11.879 -28.149 1.00 39.38 246 PHE A O 1
ATOM 1961 N N . GLN A 1 247 ? 23.254 -9.842 -27.527 1.00 39.53 247 GLN A N 1
ATOM 1962 C CA . GLN A 1 247 ? 23.064 -9.357 -28.902 1.00 39.53 247 GLN A CA 1
ATOM 1963 C C . GLN A 1 247 ? 24.377 -9.184 -29.682 1.00 39.53 247 GLN A C 1
ATOM 1965 O O . GLN A 1 247 ? 24.408 -9.486 -30.874 1.00 39.53 247 GLN A O 1
ATOM 1970 N N . GLN A 1 248 ? 25.473 -8.776 -29.033 1.00 44.84 248 GLN A N 1
ATOM 1971 C CA . GLN A 1 248 ? 26.792 -8.718 -29.681 1.00 44.84 248 GLN A CA 1
ATOM 1972 C C . GLN A 1 248 ? 27.304 -10.111 -30.078 1.00 44.84 248 GLN A C 1
ATOM 1974 O O . GLN A 1 248 ? 27.857 -10.267 -31.163 1.00 44.84 248 GLN A O 1
ATOM 1979 N N . SER A 1 249 ? 27.029 -11.145 -29.274 1.00 45.94 249 SER A N 1
ATOM 1980 C CA . SER A 1 249 ? 27.439 -12.524 -29.585 1.00 45.94 249 SER A CA 1
ATOM 1981 C C . SER A 1 249 ? 26.709 -13.161 -30.779 1.00 45.94 249 SER A C 1
ATOM 1983 O O . SER A 1 249 ? 27.242 -14.081 -31.391 1.00 45.94 249 SER A O 1
ATOM 1985 N N . GLN A 1 250 ? 25.515 -12.668 -31.139 1.00 41.72 250 GLN A N 1
ATOM 1986 C CA . GLN A 1 250 ? 24.760 -13.140 -32.312 1.00 41.72 250 GLN A CA 1
ATOM 1987 C C . GLN A 1 250 ? 25.026 -12.332 -33.589 1.00 41.72 250 GLN A C 1
ATOM 1989 O O . GLN A 1 250 ? 24.665 -12.777 -34.674 1.00 41.72 250 GLN A O 1
ATOM 1994 N N . ALA A 1 251 ? 25.649 -11.156 -33.481 1.00 44.47 251 ALA A N 1
ATOM 1995 C CA . ALA A 1 251 ? 26.051 -10.352 -34.635 1.00 44.47 251 ALA A CA 1
ATOM 1996 C C . ALA A 1 251 ? 27.434 -10.749 -35.196 1.00 44.47 251 ALA A C 1
ATOM 1998 O O . ALA A 1 251 ? 27.798 -10.308 -36.285 1.00 44.47 251 ALA A O 1
ATOM 1999 N N . GLU A 1 252 ? 28.194 -11.575 -34.469 1.00 45.56 252 GLU A N 1
ATOM 2000 C CA . GLU A 1 252 ? 29.532 -12.059 -34.851 1.00 45.56 252 GLU A CA 1
ATOM 2001 C C . GLU A 1 252 ? 29.546 -13.501 -35.413 1.00 45.56 252 GLU A C 1
ATOM 2003 O O . GLU A 1 252 ? 30.620 -14.062 -35.641 1.00 45.56 252 GLU A O 1
ATOM 2008 N N . THR A 1 253 ? 28.376 -14.093 -35.687 1.00 41.62 253 THR A N 1
ATOM 2009 C CA . THR A 1 253 ? 28.206 -15.401 -36.364 1.00 41.62 253 THR A CA 1
ATOM 2010 C C . THR A 1 253 ? 27.481 -15.266 -37.690 1.00 41.62 253 THR A C 1
ATOM 2012 O O . THR A 1 253 ? 27.930 -15.902 -38.671 1.00 41.62 253 THR A O 1
#

Radius of gyration: 19.15 Å; chains: 1; bounding box: 56×32×60 Å

Secondary structure (DSSP, 8-state):
-------HHHHHT----SHHHHHHHHT--EEEE-TT------EEEEEEESS-EE-SSSSSEE--SSSEEEEEEEEEEE-SSEEEEEEEEEEEE-TTS-EEEEEEEETTEEEE---TTS---EETTEEEEEEPTTSSBEES-HHHHHHHHHHHHHHHHTTTTTTTEE--SSHHHHTTS----HHHHHHHHHHHHHT---------EETTTSTT-EEEEHHHHHHHHHHHHHHHHHHHHHHHHHHHHHHHHHH--

Sequence (253 aa):
MNGRVATLGDLGSLRAEGAETELAHAHRPLLRLDDAEPFPPLAAGFAIYRETAQSVSSKFQIEPVADCVIEYAIWYDWDIQHLYDLEHVWLHLDAYGQVVQVEASRHGSRLVMQRPDGALPVEAGRPVLFLEPGKHAHWADGETMRLEAGERIDEMCGALAGQRGIHLSNRFSDAGLFHATEEQDQLARTQLQNWRFAPSWSFTRTSDDIGDYRLVPWPALEAWVPTRVKHLISELSKHDIDSLSFQQSQAET

Foldseek 3Di:
DPQDQQDLVLLVVQDDDDDVSVLCVQAPAKEFEFPLAPKAWQEKAKDKAQAWDQDPFARDIDHAPARMKIKIFIWICFFQQEGIDTWIKIFHAHPVLATPWIWIDDPRDIDTAADPVRHQCDDSSYRYWYDQRRDDDTHSDLVVCCVPCVVVSQCSLAVNGNVAQYPCPGPCNVVVLDDADPVLSVLSSVVSNVRRDGGPSDGPDISVNVVRYYYHHNVSVVVSVSSNSVSSSVVSVVVVVVVVVVVVVVVVD

pLDDT: mean 89.37, std 16.04, range [26.52, 98.75]